Protein AF-A0A1H3NX83-F1 (afdb_monomer_lite)

Sequence (188 aa):
MQCILSDHCSLYKSESCNRKCTSYIALHGHNGNGGRMAATNLPKEYRHLTLLNSPVRVSQPKVYKSIEAYVTTFSRQFEASGTTDVKDKIKSMYLFSEETGTGKTTTAAVISNEWLIRHYIGSLQRNRQSLQIPGYFLDVNEWQDLYNEFNRTNVPKDVSEKAAREYYKRGSNARFAPFAVLDDIGVR

Structure (mmCIF, N/CA/C/O backbone):
data_AF-A0A1H3NX83-F1
#
_entry.id   AF-A0A1H3NX83-F1
#
loop_
_atom_site.group_PDB
_atom_site.id
_atom_site.type_symbol
_atom_site.label_atom_id
_atom_site.label_alt_id
_atom_site.label_comp_id
_atom_site.label_asym_id
_atom_site.label_entity_id
_atom_site.label_seq_id
_atom_site.pdbx_PDB_ins_code
_atom_site.Cartn_x
_atom_site.Cartn_y
_atom_site.Cartn_z
_atom_site.occupancy
_atom_site.B_iso_or_equiv
_atom_site.auth_seq_id
_atom_site.auth_comp_id
_atom_site.auth_asym_id
_atom_site.auth_atom_id
_atom_site.pdbx_PDB_model_num
ATOM 1 N N . MET A 1 1 ? -11.718 -16.368 5.292 1.00 75.69 1 MET A N 1
ATOM 2 C CA . MET A 1 1 ? -11.697 -15.167 4.425 1.00 75.69 1 MET A CA 1
ATOM 3 C C . MET A 1 1 ? -10.826 -14.131 5.111 1.00 75.69 1 MET A C 1
ATOM 5 O O . MET A 1 1 ? -11.127 -13.811 6.250 1.00 75.69 1 MET A O 1
ATOM 9 N N . GLN A 1 2 ? -9.745 -13.671 4.479 1.00 89.19 2 GLN A N 1
ATOM 10 C CA . GLN A 1 2 ? -8.856 -12.658 5.062 1.00 89.19 2 GLN A CA 1
ATOM 11 C C . GLN A 1 2 ? -9.233 -11.283 4.512 1.00 89.19 2 GLN A C 1
ATOM 13 O O . GLN A 1 2 ? -9.336 -11.114 3.301 1.00 89.19 2 GLN A O 1
ATOM 18 N N . CYS A 1 3 ? -9.511 -10.329 5.396 1.00 94.88 3 CYS A N 1
ATOM 19 C CA . CYS A 1 3 ? -9.889 -8.968 5.038 1.00 94.88 3 CYS A CA 1
ATOM 20 C C . CYS A 1 3 ? -9.194 -8.005 5.995 1.00 94.88 3 CYS A C 1
ATOM 22 O O . CYS A 1 3 ? -9.367 -8.138 7.199 1.00 94.88 3 CYS A O 1
ATOM 24 N N . ILE A 1 4 ? -8.487 -7.005 5.466 1.00 96.00 4 ILE A N 1
ATOM 25 C CA . ILE A 1 4 ? -7.801 -5.978 6.274 1.00 96.00 4 ILE A CA 1
ATOM 26 C C . ILE A 1 4 ? -8.743 -5.117 7.131 1.00 96.00 4 ILE A C 1
ATOM 28 O O . ILE A 1 4 ? -8.291 -4.389 7.999 1.00 96.00 4 ILE A O 1
ATOM 32 N N . LEU A 1 5 ? -10.058 -5.185 6.898 1.00 96.38 5 LEU A N 1
ATOM 33 C CA . LEU A 1 5 ? -11.051 -4.488 7.718 1.00 96.38 5 LEU A CA 1
ATOM 34 C C . LEU A 1 5 ? -11.545 -5.318 8.907 1.00 96.38 5 LEU A C 1
ATOM 36 O O . LEU A 1 5 ? -12.433 -4.837 9.606 1.00 96.38 5 LEU A O 1
ATOM 40 N N . SER A 1 6 ? -11.062 -6.551 9.118 1.00 93.81 6 SER A N 1
ATOM 41 C CA . SER A 1 6 ? -11.593 -7.459 10.152 1.00 93.81 6 SER A CA 1
ATOM 42 C C . SER A 1 6 ? -11.706 -6.797 11.520 1.00 93.81 6 SER A C 1
ATOM 44 O O . SER A 1 6 ? -12.710 -6.965 12.202 1.00 93.81 6 SER A O 1
ATOM 46 N N . ASP A 1 7 ? -10.722 -5.972 11.863 1.00 89.81 7 ASP A N 1
ATOM 47 C CA . ASP A 1 7 ? -10.601 -5.370 13.190 1.00 89.81 7 ASP A CA 1
ATOM 48 C C . ASP A 1 7 ? -11.365 -4.039 13.316 1.00 89.81 7 ASP A C 1
ATOM 50 O O . ASP A 1 7 ? -11.479 -3.470 14.398 1.00 89.81 7 ASP A O 1
ATOM 54 N N . HIS A 1 8 ? -11.925 -3.546 12.208 1.00 91.50 8 HIS A N 1
ATOM 55 C CA . HIS A 1 8 ? -12.652 -2.276 12.127 1.00 91.50 8 HIS A CA 1
ATOM 56 C C . HIS A 1 8 ? -14.096 -2.431 11.631 1.00 91.50 8 HIS A C 1
ATOM 58 O O . HIS A 1 8 ? -14.825 -1.445 11.525 1.00 91.50 8 HIS A O 1
ATOM 64 N N . CYS A 1 9 ? -14.518 -3.646 11.279 1.00 94.38 9 CYS A N 1
ATOM 65 C CA . CYS A 1 9 ? -15.803 -3.905 10.647 1.00 94.38 9 CYS A CA 1
ATOM 66 C C . CYS A 1 9 ? -16.781 -4.542 11.634 1.00 94.38 9 CYS A C 1
ATOM 68 O O . CYS A 1 9 ? -16.570 -5.663 12.089 1.00 94.38 9 CYS A O 1
ATOM 70 N N . SER A 1 10 ? -17.909 -3.875 11.881 1.00 93.81 10 SER A N 1
ATOM 71 C CA . SER A 1 10 ? -18.992 -4.396 12.729 1.00 93.81 10 SER A CA 1
ATOM 72 C C . SER A 1 10 ? -19.631 -5.679 12.193 1.00 93.81 10 SER A C 1
ATOM 74 O O . SER A 1 10 ? -20.216 -6.438 12.956 1.00 93.81 10 SER A O 1
ATOM 76 N N . LEU A 1 11 ? -19.515 -5.940 10.887 1.00 93.50 11 LEU A N 1
ATOM 77 C CA . LEU A 1 11 ? -20.019 -7.165 10.272 1.00 93.50 11 LEU A CA 1
ATOM 78 C C . LEU A 1 11 ? -19.056 -8.341 10.430 1.00 93.50 11 LEU A C 1
ATOM 80 O O . LEU A 1 11 ? -19.427 -9.445 10.046 1.00 93.50 11 LEU A O 1
ATOM 84 N N . TYR A 1 12 ? -17.831 -8.152 10.926 1.00 93.88 12 TYR A N 1
ATOM 85 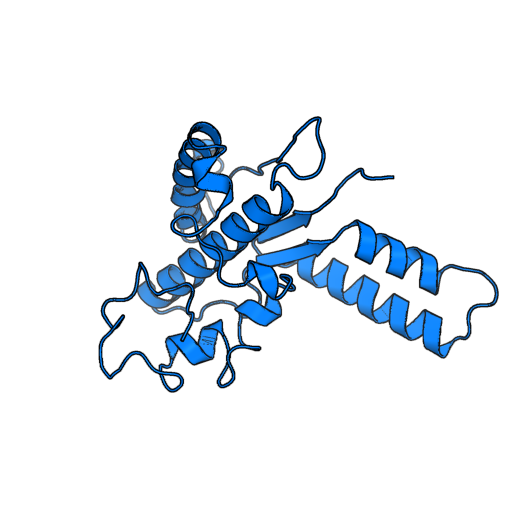C CA . TYR A 1 12 ? -16.857 -9.237 11.030 1.00 93.88 12 TYR A CA 1
ATOM 86 C C . TYR A 1 12 ? -17.422 -10.424 11.829 1.00 93.88 12 TYR A C 1
ATOM 88 O O . TYR A 1 12 ? -18.066 -10.240 12.856 1.00 93.88 12 TYR A O 1
ATOM 96 N N . LYS A 1 13 ? -17.212 -11.649 11.323 1.00 92.25 13 LYS A N 1
ATOM 97 C CA . LYS A 1 13 ? -17.780 -12.915 11.840 1.00 92.25 13 LYS A CA 1
ATOM 98 C C . LYS A 1 13 ? -19.313 -13.059 11.782 1.00 92.25 13 LYS A C 1
ATOM 100 O O . LYS A 1 13 ? -19.814 -14.100 12.193 1.00 92.25 13 LYS A O 1
ATOM 105 N N . SER A 1 14 ? -20.053 -12.094 11.232 1.00 94.38 14 SER A N 1
ATOM 106 C CA . SER A 1 14 ? -21.471 -12.286 10.878 1.00 94.38 14 SER A CA 1
ATOM 107 C C . SER A 1 14 ? -21.637 -13.057 9.560 1.00 94.38 14 SER A C 1
ATOM 109 O O . SER A 1 14 ? -20.692 -13.174 8.776 1.00 94.38 14 SER A O 1
ATOM 111 N N . GLU A 1 15 ? -22.856 -13.506 9.256 1.00 93.75 15 GLU A N 1
ATOM 112 C CA . GLU A 1 15 ? -23.201 -14.133 7.967 1.00 93.75 15 GLU A CA 1
ATOM 113 C C . GLU A 1 15 ? -22.959 -13.200 6.766 1.00 93.75 15 GLU A C 1
ATOM 115 O O . GLU A 1 15 ? -22.554 -13.634 5.682 1.00 93.75 15 GLU A O 1
ATOM 120 N N . SER A 1 16 ? -23.117 -11.890 6.973 1.00 93.50 16 SER A N 1
ATOM 121 C CA . SER A 1 16 ? -22.836 -10.852 5.975 1.00 93.50 16 SER A CA 1
ATOM 122 C C . SER A 1 16 ? -21.333 -10.668 5.704 1.00 93.50 16 SER A C 1
ATOM 124 O O . SER A 1 16 ? -20.953 -10.037 4.714 1.00 93.50 16 SER A O 1
ATOM 126 N N . CYS A 1 17 ? -20.453 -11.233 6.542 1.00 94.69 17 CYS A N 1
ATOM 127 C CA . CYS A 1 17 ? -19.003 -11.236 6.349 1.00 94.69 17 CYS A CA 1
ATOM 128 C C . CYS A 1 17 ? -18.575 -12.333 5.370 1.00 94.69 17 CYS A C 1
ATOM 130 O O . CYS A 1 17 ? -18.027 -13.370 5.743 1.00 94.69 17 CYS A O 1
ATOM 132 N N . ASN A 1 18 ? -18.808 -12.100 4.084 1.00 92.75 18 ASN A N 1
ATOM 133 C CA . ASN A 1 18 ? -18.484 -13.061 3.038 1.00 92.75 18 ASN A CA 1
ATOM 134 C C . ASN A 1 18 ? -17.910 -12.369 1.789 1.00 92.75 18 ASN A C 1
ATOM 136 O O . ASN A 1 18 ? -17.804 -11.145 1.724 1.00 92.75 18 ASN A O 1
ATOM 140 N N . ARG A 1 19 ? -17.542 -13.151 0.767 1.00 91.94 19 ARG A N 1
ATOM 141 C CA . ARG A 1 19 ? -16.924 -12.631 -0.470 1.00 91.94 19 ARG A CA 1
ATOM 142 C C . ARG A 1 19 ? -17.853 -11.762 -1.328 1.00 91.94 19 ARG A C 1
ATOM 144 O O . ARG A 1 19 ? -17.380 -11.124 -2.264 1.00 91.94 19 ARG A O 1
ATOM 151 N N . LYS A 1 20 ? -19.158 -11.745 -1.035 1.00 93.69 20 LYS A N 1
ATOM 152 C CA . LYS A 1 20 ? -20.141 -10.854 -1.668 1.00 93.69 20 LYS A CA 1
ATOM 153 C C . LYS A 1 20 ? -20.281 -9.521 -0.924 1.00 93.69 20 LYS A C 1
ATOM 155 O O . LYS A 1 20 ? -20.959 -8.629 -1.421 1.00 93.69 20 LYS A O 1
ATOM 160 N N . CYS A 1 21 ? -19.637 -9.362 0.237 1.00 95.38 21 CYS A N 1
ATOM 161 C CA . CYS A 1 21 ? -19.587 -8.093 0.955 1.00 95.38 21 CYS A CA 1
ATOM 162 C C . CYS A 1 21 ? -19.014 -6.999 0.043 1.00 95.38 21 CYS A C 1
ATOM 164 O O . CYS A 1 21 ? -17.920 -7.143 -0.510 1.00 95.38 21 CYS A O 1
ATOM 166 N N . THR A 1 22 ? -19.734 -5.886 -0.088 1.00 94.88 22 THR A N 1
ATOM 167 C CA . THR A 1 22 ? -19.354 -4.759 -0.952 1.00 94.88 22 THR A CA 1
ATOM 168 C C . THR A 1 22 ? -17.975 -4.211 -0.597 1.00 94.88 22 THR A C 1
ATOM 170 O O . THR A 1 22 ? -17.143 -4.026 -1.483 1.00 94.88 22 THR A O 1
ATOM 173 N N . SER A 1 23 ? -17.681 -4.048 0.696 1.00 96.38 23 SER A N 1
ATOM 174 C CA . SER A 1 23 ? -16.363 -3.601 1.158 1.00 96.38 23 SER A CA 1
ATOM 175 C C . SER A 1 23 ? -15.255 -4.616 0.909 1.00 96.38 23 SER A C 1
ATOM 177 O O . SER A 1 23 ? -14.130 -4.226 0.600 1.00 96.38 23 SER A O 1
ATOM 179 N N . TYR A 1 24 ? -15.563 -5.914 0.983 1.00 96.69 24 TYR A N 1
ATOM 180 C CA . TYR A 1 24 ? -14.600 -6.951 0.623 1.00 96.69 24 TYR A CA 1
ATOM 181 C C . TYR A 1 24 ? -14.244 -6.871 -0.862 1.00 96.69 24 TYR A C 1
ATOM 183 O O . TYR A 1 24 ? -13.068 -6.812 -1.203 1.00 96.69 24 TYR A O 1
ATOM 191 N N . ILE A 1 25 ? -15.247 -6.793 -1.741 1.00 96.62 25 ILE A N 1
ATOM 192 C CA . ILE A 1 25 ? -15.039 -6.679 -3.190 1.00 96.62 25 ILE A CA 1
ATOM 193 C C . ILE A 1 25 ? -14.288 -5.385 -3.533 1.00 96.62 25 ILE A C 1
ATOM 195 O O . ILE A 1 25 ? -13.375 -5.403 -4.355 1.00 96.62 25 ILE A O 1
ATOM 199 N N . ALA A 1 26 ? -14.628 -4.268 -2.891 1.00 96.69 26 ALA A N 1
ATOM 200 C CA . ALA A 1 26 ? -13.997 -2.977 -3.150 1.00 96.69 26 ALA A CA 1
ATOM 201 C C . ALA A 1 26 ? -12.498 -2.953 -2.798 1.00 96.69 26 ALA A C 1
ATOM 203 O O . ALA A 1 26 ? -11.714 -2.292 -3.490 1.00 96.69 26 ALA A O 1
ATOM 204 N N . LEU A 1 27 ? -12.098 -3.650 -1.731 1.00 96.94 27 LEU A N 1
ATOM 205 C CA . LEU A 1 27 ? -10.707 -3.708 -1.285 1.00 96.94 27 LEU A CA 1
ATOM 206 C C . LEU A 1 27 ? -9.927 -4.856 -1.920 1.00 96.94 27 LEU A C 1
ATOM 208 O O . LEU A 1 27 ? -8.814 -4.625 -2.369 1.00 96.94 27 LEU A O 1
ATOM 212 N N . HIS A 1 28 ? -10.504 -6.052 -1.997 1.00 96.31 28 HIS A N 1
ATOM 213 C CA . HIS A 1 28 ? -9.797 -7.289 -2.357 1.00 96.31 28 HIS A CA 1
ATOM 214 C C . HIS A 1 28 ? -10.258 -7.897 -3.685 1.00 96.31 28 HIS A C 1
ATOM 216 O O . HIS A 1 28 ? -9.691 -8.882 -4.152 1.00 96.31 28 HIS A O 1
ATOM 222 N N . GLY A 1 29 ? -11.296 -7.348 -4.318 1.00 95.06 29 GLY A N 1
ATOM 223 C CA . GLY A 1 29 ? -11.948 -7.963 -5.474 1.00 95.06 29 GLY A CA 1
ATOM 224 C C . GLY A 1 29 ? -12.768 -9.205 -5.104 1.00 95.06 29 GLY A C 1
ATOM 225 O O . GLY A 1 29 ? -12.685 -9.740 -4.000 1.00 95.06 29 GLY A O 1
ATOM 226 N N . HIS A 1 30 ? -13.569 -9.700 -6.050 1.00 92.12 30 HIS A N 1
ATOM 227 C CA . HIS A 1 30 ? -14.448 -10.855 -5.814 1.00 92.12 30 HIS A CA 1
ATOM 228 C C . HIS A 1 30 ? -13.685 -12.146 -5.449 1.00 92.12 30 HIS A C 1
ATOM 230 O O . HIS A 1 30 ? -14.176 -12.977 -4.685 1.00 92.12 30 HIS A O 1
ATOM 236 N N . ASN A 1 31 ? -12.464 -12.303 -5.969 1.00 91.44 31 ASN A N 1
ATOM 237 C CA . ASN A 1 31 ? -11.612 -13.472 -5.749 1.00 91.44 31 ASN A CA 1
ATOM 238 C C . ASN A 1 31 ? -10.532 -13.271 -4.667 1.00 91.44 31 ASN A C 1
ATOM 240 O O . ASN A 1 31 ? -9.742 -14.185 -4.445 1.00 91.44 31 ASN A O 1
ATOM 244 N N . GLY A 1 32 ? -10.471 -12.103 -4.017 1.00 91.94 32 GLY A N 1
ATOM 245 C CA . GLY A 1 32 ? -9.446 -11.782 -3.018 1.00 91.94 32 GLY A CA 1
ATOM 246 C C . GLY A 1 32 ? -8.084 -11.342 -3.581 1.00 91.94 32 GLY A C 1
ATOM 247 O O . GLY A 1 32 ? -7.177 -11.065 -2.807 1.00 91.94 32 GLY A O 1
ATOM 248 N N . ASN A 1 33 ? -7.924 -11.273 -4.909 1.00 92.56 33 ASN A N 1
ATOM 249 C CA . ASN A 1 33 ? -6.661 -10.932 -5.579 1.00 92.56 33 ASN A CA 1
ATOM 250 C C . ASN A 1 33 ? -6.694 -9.595 -6.340 1.00 92.56 33 ASN A C 1
ATOM 252 O O . ASN A 1 33 ? -5.732 -9.280 -7.040 1.00 92.56 33 ASN A O 1
ATOM 256 N N . GLY A 1 34 ? -7.787 -8.839 -6.238 1.00 94.31 34 GLY A N 1
ATOM 257 C CA . GLY A 1 34 ? -8.031 -7.593 -6.963 1.00 94.31 34 GLY A CA 1
ATOM 258 C C . GLY A 1 34 ? -8.327 -6.411 -6.038 1.00 94.31 34 GLY A C 1
ATOM 259 O O . GLY A 1 34 ? -7.831 -6.335 -4.915 1.00 94.31 34 GLY A O 1
ATOM 260 N N . GLY A 1 35 ? -9.161 -5.489 -6.523 1.00 95.44 35 GLY A N 1
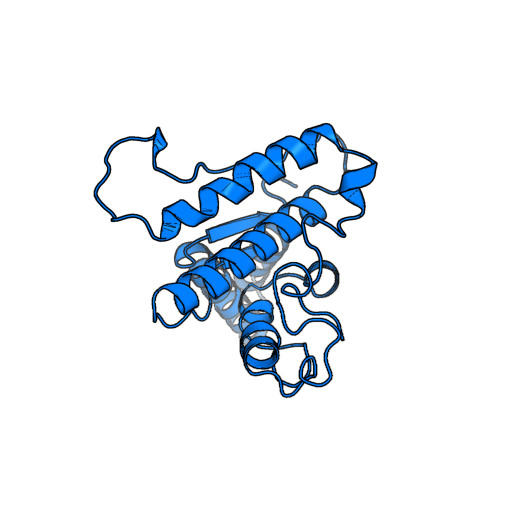ATOM 261 C CA . GLY A 1 35 ? -9.576 -4.304 -5.774 1.00 95.44 35 GLY A CA 1
ATOM 262 C C . GLY A 1 35 ? -8.431 -3.326 -5.505 1.00 95.44 35 GLY A C 1
ATOM 263 O O . GLY A 1 35 ? -7.371 -3.380 -6.133 1.00 95.44 35 GLY A O 1
ATOM 264 N N . ARG A 1 36 ? -8.655 -2.423 -4.549 1.00 96.75 36 ARG A N 1
ATOM 265 C CA . ARG A 1 36 ? -7.673 -1.398 -4.157 1.00 96.75 36 ARG A CA 1
ATOM 266 C C . ARG A 1 36 ? -6.392 -1.992 -3.577 1.00 96.75 36 ARG A C 1
ATOM 268 O O . ARG A 1 36 ? -5.335 -1.414 -3.769 1.00 96.75 36 ARG A O 1
ATOM 275 N N . MET A 1 37 ? -6.476 -3.152 -2.926 1.00 96.25 37 MET A N 1
ATOM 276 C CA . MET A 1 37 ? -5.327 -3.882 -2.387 1.00 96.25 37 MET A CA 1
ATOM 277 C C . MET A 1 37 ? -4.364 -4.315 -3.492 1.00 96.25 37 MET A C 1
ATOM 279 O O . MET A 1 37 ? -3.162 -4.141 -3.369 1.00 96.25 37 MET A O 1
ATOM 283 N N . ALA A 1 38 ? -4.871 -4.866 -4.597 1.00 95.44 38 ALA A N 1
ATOM 284 C CA . ALA A 1 38 ? -4.006 -5.223 -5.720 1.00 95.44 38 ALA A CA 1
ATOM 285 C C . ALA A 1 38 ? -3.417 -3.982 -6.407 1.00 95.44 38 ALA A C 1
ATOM 287 O O . ALA A 1 38 ? -2.295 -4.027 -6.907 1.00 95.44 38 ALA A O 1
ATOM 288 N N . ALA A 1 39 ? -4.164 -2.877 -6.407 1.00 96.00 39 ALA A N 1
ATOM 289 C CA . ALA A 1 39 ? -3.750 -1.623 -7.018 1.00 96.00 39 ALA A CA 1
ATOM 290 C C . ALA A 1 39 ? -2.603 -0.920 -6.264 1.00 96.00 39 ALA A C 1
ATOM 292 O O . ALA A 1 39 ? -1.929 -0.080 -6.857 1.00 96.00 39 ALA A O 1
ATOM 293 N N . THR A 1 40 ? -2.335 -1.287 -5.002 1.00 96.75 40 THR A N 1
ATOM 294 C CA . THR A 1 40 ? -1.187 -0.761 -4.246 1.00 96.75 40 THR A CA 1
ATOM 295 C C . THR A 1 40 ? 0.151 -1.346 -4.686 1.00 96.75 40 THR A C 1
ATOM 297 O O . THR A 1 40 ? 1.174 -0.872 -4.217 1.00 96.75 40 THR A O 1
ATOM 300 N N . ASN A 1 41 ? 0.175 -2.370 -5.545 1.00 97.12 41 ASN A N 1
ATOM 301 C CA . ASN A 1 41 ? 1.394 -3.097 -5.921 1.00 97.12 41 ASN A CA 1
ATOM 302 C C . ASN A 1 41 ? 2.117 -3.784 -4.740 1.00 97.12 41 ASN A C 1
ATOM 304 O O . ASN A 1 41 ? 3.280 -4.156 -4.846 1.00 97.12 41 ASN A O 1
ATOM 308 N N . LEU A 1 42 ? 1.422 -4.011 -3.620 1.00 96.25 42 LEU A N 1
ATOM 309 C CA . LEU A 1 42 ? 1.986 -4.743 -2.490 1.00 96.25 42 LEU A CA 1
ATOM 310 C C . LEU A 1 42 ? 2.124 -6.254 -2.810 1.00 96.25 42 LEU A C 1
ATOM 312 O O . LEU A 1 42 ? 1.154 -6.855 -3.321 1.00 96.25 42 LEU A O 1
ATOM 316 N N . PRO A 1 43 ? 3.272 -6.890 -2.485 1.00 95.19 43 PRO A N 1
ATOM 317 C CA . PRO A 1 43 ? 3.459 -8.335 -2.626 1.00 95.19 43 PRO A CA 1
ATOM 318 C C . PRO A 1 43 ? 2.389 -9.132 -1.876 1.00 95.19 43 PRO A C 1
ATOM 320 O O . PRO A 1 43 ? 1.874 -8.702 -0.839 1.00 95.19 43 PRO A O 1
ATOM 323 N N . LYS A 1 44 ? 1.996 -10.284 -2.432 1.00 94.75 44 LYS A N 1
ATOM 324 C CA . LYS A 1 44 ? 0.800 -11.031 -1.999 1.00 94.75 44 LYS A CA 1
ATOM 325 C C . LYS A 1 44 ? 0.872 -11.457 -0.536 1.00 94.75 44 LYS A C 1
ATOM 327 O O . LYS A 1 44 ? -0.129 -11.371 0.169 1.00 94.75 44 LYS A O 1
ATOM 332 N N . GLU A 1 45 ? 2.048 -11.872 -0.097 1.00 94.62 45 GLU A N 1
ATOM 333 C CA . GLU A 1 45 ? 2.381 -12.296 1.257 1.00 94.62 45 GLU A CA 1
ATOM 334 C C . GLU A 1 45 ? 2.140 -11.206 2.312 1.00 94.62 45 GLU A C 1
ATOM 336 O O . GLU A 1 45 ? 1.863 -11.530 3.466 1.00 94.62 45 GLU A O 1
ATOM 341 N N . TYR A 1 46 ? 2.155 -9.925 1.925 1.00 96.38 46 TYR A N 1
ATOM 342 C CA . TYR A 1 46 ? 1.976 -8.812 2.856 1.00 96.38 46 TYR A CA 1
ATOM 343 C C . TYR A 1 46 ? 0.580 -8.169 2.815 1.00 96.38 46 TYR A C 1
ATOM 345 O O . TYR A 1 46 ? 0.257 -7.352 3.677 1.00 96.38 46 TYR A O 1
ATOM 353 N N . ARG A 1 47 ? -0.291 -8.538 1.863 1.00 94.94 47 ARG A N 1
ATOM 354 C CA . ARG A 1 47 ? -1.612 -7.898 1.621 1.00 94.94 47 ARG A CA 1
ATOM 355 C C . ARG A 1 47 ? -2.606 -7.965 2.776 1.00 94.94 47 ARG A C 1
ATOM 357 O O . ARG A 1 47 ? -3.634 -7.291 2.753 1.00 94.94 47 ARG A O 1
ATOM 364 N N . HIS A 1 48 ? -2.354 -8.808 3.765 1.00 95.00 48 HIS A N 1
ATOM 365 C CA . HIS A 1 48 ? -3.265 -9.009 4.889 1.00 95.00 48 HIS A CA 1
ATOM 366 C C . HIS A 1 48 ? -2.623 -8.698 6.238 1.00 95.00 48 HIS A C 1
ATOM 368 O O . HIS A 1 48 ? -3.236 -8.963 7.272 1.00 95.00 48 HIS A O 1
ATOM 374 N N . LEU A 1 49 ? -1.421 -8.115 6.230 1.00 96.38 49 LEU A N 1
ATOM 375 C CA . LEU A 1 49 ? -0.744 -7.698 7.447 1.00 96.38 49 LEU A CA 1
ATOM 376 C C . LEU A 1 49 ? -1.273 -6.346 7.935 1.00 96.38 49 LEU A C 1
ATOM 378 O O . LEU A 1 49 ? -1.329 -5.379 7.181 1.00 96.38 49 LEU A O 1
ATOM 382 N N . THR A 1 50 ? -1.639 -6.279 9.205 1.00 96.31 50 THR A N 1
ATOM 383 C CA . THR A 1 50 ? -2.098 -5.084 9.918 1.00 96.31 50 THR A CA 1
ATOM 384 C C . THR A 1 50 ? -1.240 -4.885 11.164 1.00 96.31 50 THR A C 1
ATOM 386 O O . THR A 1 50 ? -0.419 -5.738 11.525 1.00 96.31 50 THR A O 1
ATOM 389 N N . LEU A 1 51 ? -1.439 -3.772 11.871 1.00 95.56 51 LEU A N 1
ATOM 390 C CA . LEU A 1 51 ? 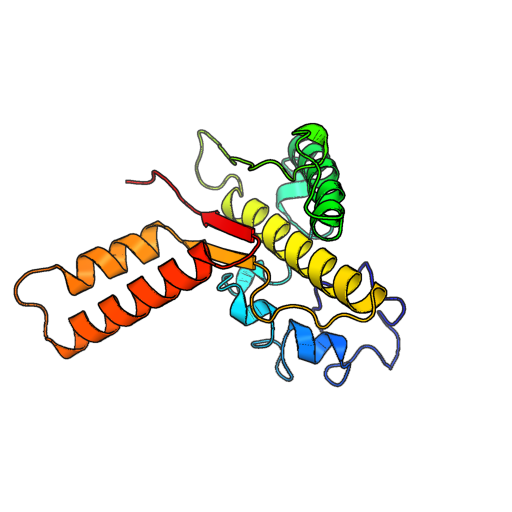-0.769 -3.534 13.153 1.00 95.56 51 LEU A CA 1
ATOM 391 C C . LEU A 1 51 ? -1.036 -4.632 14.189 1.00 95.56 51 LEU A C 1
ATOM 393 O O . LEU A 1 51 ? -0.219 -4.830 15.092 1.00 95.56 51 LEU A O 1
ATOM 397 N N . LEU A 1 52 ? -2.165 -5.332 14.066 1.00 92.44 52 LEU A N 1
ATOM 398 C CA . LEU A 1 52 ? -2.619 -6.329 15.030 1.00 92.44 52 LEU A CA 1
ATOM 399 C C . LEU A 1 52 ? -2.050 -7.723 14.773 1.00 92.44 52 LEU A C 1
ATOM 401 O O . LEU A 1 52 ? -1.836 -8.463 15.730 1.00 92.44 52 LEU A O 1
ATOM 405 N N . ASN A 1 53 ? -1.788 -8.083 13.515 1.00 94.00 53 ASN A N 1
ATOM 406 C CA . ASN A 1 53 ? -1.368 -9.440 13.152 1.00 94.00 53 ASN A CA 1
ATOM 407 C C . ASN A 1 53 ? 0.070 -9.537 12.612 1.00 94.00 53 ASN A C 1
ATOM 409 O O . ASN A 1 53 ? 0.511 -10.630 12.259 1.00 94.00 53 ASN A O 1
ATOM 413 N N . SER A 1 54 ? 0.806 -8.424 12.546 1.00 95.75 54 SER A N 1
ATOM 414 C CA . SER A 1 54 ? 2.195 -8.443 12.092 1.00 95.75 54 SER A CA 1
ATOM 415 C C . SER A 1 54 ? 3.087 -9.273 13.026 1.00 95.75 54 SER A C 1
ATOM 417 O O . SER A 1 54 ? 3.135 -8.991 14.229 1.00 95.75 54 SER A O 1
ATOM 419 N N . PRO A 1 55 ? 3.875 -10.233 12.504 1.00 94.50 55 PRO A N 1
ATOM 420 C CA . PRO A 1 55 ? 4.780 -11.039 13.325 1.00 94.50 55 PRO A CA 1
ATOM 421 C C . PRO A 1 55 ? 5.929 -10.215 13.932 1.00 94.50 55 PRO A C 1
ATOM 423 O O . PRO A 1 55 ? 6.420 -10.538 15.012 1.00 94.50 55 PRO A O 1
ATOM 426 N N . VAL A 1 56 ? 6.328 -9.111 13.287 1.00 95.62 56 VAL A N 1
ATOM 427 C CA . VAL A 1 56 ? 7.433 -8.240 13.744 1.00 95.62 56 VAL A CA 1
ATOM 428 C C . VAL A 1 56 ? 7.060 -7.477 15.019 1.00 95.62 56 VAL A C 1
ATOM 430 O O . VAL A 1 56 ? 7.928 -7.077 15.793 1.00 95.62 56 VAL A O 1
ATOM 433 N N . ARG A 1 57 ? 5.759 -7.320 15.293 1.00 95.62 57 ARG A N 1
ATOM 434 C CA . ARG A 1 57 ? 5.259 -6.650 16.498 1.00 95.62 57 ARG A CA 1
ATOM 435 C C . ARG A 1 57 ? 5.824 -7.261 17.780 1.00 95.62 57 ARG A C 1
ATOM 437 O O . ARG A 1 57 ? 6.156 -6.526 18.707 1.00 95.62 57 ARG A O 1
ATOM 444 N N . VAL A 1 58 ? 5.920 -8.592 17.831 1.00 93.81 58 VAL A N 1
ATOM 445 C CA . VAL A 1 58 ? 6.358 -9.333 19.024 1.00 93.81 58 VAL A CA 1
ATOM 446 C C . VAL A 1 58 ? 7.836 -9.083 19.309 1.00 93.81 58 VAL A C 1
ATOM 448 O O . VAL A 1 58 ? 8.208 -8.876 20.461 1.00 93.81 58 VAL A O 1
ATOM 451 N N . SER A 1 59 ? 8.674 -9.056 18.270 1.00 94.25 59 SER A N 1
ATOM 452 C CA . SER A 1 59 ? 10.113 -8.822 18.414 1.00 94.25 59 SER A CA 1
ATOM 453 C C . SER A 1 59 ? 10.471 -7.341 18.562 1.00 94.25 59 SER A C 1
ATOM 455 O O . SER A 1 59 ? 11.509 -7.025 19.138 1.00 94.25 59 SER A O 1
ATOM 457 N N . GLN A 1 60 ? 9.622 -6.419 18.092 1.00 95.19 60 GLN A N 1
ATOM 458 C CA . GLN A 1 60 ? 9.889 -4.974 18.114 1.00 95.19 60 GLN A CA 1
ATOM 459 C C . GLN A 1 60 ? 8.737 -4.144 18.714 1.00 95.19 60 GLN A C 1
ATOM 461 O O . GLN A 1 60 ? 8.234 -3.209 18.079 1.00 95.19 60 GLN A O 1
ATOM 466 N N . PRO A 1 61 ? 8.333 -4.399 19.973 1.00 95.62 61 PRO A N 1
ATOM 467 C CA . PRO A 1 61 ? 7.157 -3.762 20.571 1.00 95.62 61 PRO A CA 1
ATOM 468 C C . PRO A 1 61 ? 7.294 -2.238 20.702 1.00 95.62 61 PRO A C 1
ATOM 470 O O . PRO A 1 61 ? 6.320 -1.507 20.524 1.00 95.62 61 PRO A O 1
ATOM 473 N N . LYS A 1 62 ? 8.506 -1.728 20.971 1.00 95.94 62 LYS A N 1
ATOM 474 C CA . LYS A 1 62 ? 8.764 -0.278 21.058 1.00 95.94 62 LYS A CA 1
ATOM 475 C C . LYS A 1 62 ? 8.582 0.418 19.707 1.00 95.94 62 LYS A C 1
ATOM 477 O O . LYS A 1 62 ? 7.995 1.493 19.658 1.00 95.94 62 LYS A O 1
ATOM 482 N N . VAL A 1 63 ? 9.052 -0.207 18.625 1.00 95.69 63 VAL A N 1
ATOM 483 C CA . VAL A 1 63 ? 8.898 0.313 17.259 1.00 95.69 63 VAL A CA 1
ATOM 484 C C . VAL A 1 63 ? 7.421 0.315 16.876 1.00 95.69 63 VAL A C 1
ATOM 486 O O . VAL A 1 63 ? 6.907 1.341 16.443 1.00 95.69 63 VAL A O 1
ATOM 489 N N . TYR A 1 64 ? 6.705 -0.785 17.129 1.00 96.88 64 TYR A N 1
ATOM 490 C CA . TYR A 1 64 ? 5.276 -0.876 16.824 1.00 96.88 64 TYR A CA 1
ATOM 491 C C . TYR A 1 64 ? 4.429 0.121 17.616 1.00 96.88 64 TYR A C 1
ATOM 493 O O . TYR A 1 64 ? 3.505 0.691 17.047 1.00 96.88 64 TYR A O 1
ATOM 501 N N . LYS A 1 65 ? 4.786 0.435 18.867 1.00 96.69 65 LYS A N 1
ATOM 502 C CA . LYS A 1 65 ? 4.143 1.524 19.620 1.00 96.69 65 LYS A CA 1
ATOM 503 C C . LYS A 1 65 ? 4.303 2.885 18.924 1.00 96.69 65 LYS A C 1
ATOM 505 O O . LYS A 1 65 ? 3.352 3.661 18.854 1.00 96.69 65 LYS A O 1
ATOM 510 N N . SER A 1 66 ? 5.489 3.181 18.391 1.00 96.81 66 SER A N 1
ATOM 511 C CA . SER A 1 66 ? 5.724 4.410 17.618 1.00 96.81 66 SER A CA 1
ATOM 512 C C . SER A 1 66 ? 4.951 4.413 16.297 1.00 96.81 66 SER A C 1
ATOM 514 O O . SER A 1 66 ? 4.412 5.447 15.905 1.00 96.81 66 SER A O 1
ATOM 516 N N . ILE A 1 67 ? 4.849 3.262 15.629 1.00 97.50 67 ILE A N 1
ATOM 517 C CA . ILE A 1 67 ? 4.089 3.127 14.381 1.00 97.50 67 ILE A CA 1
ATOM 518 C C . ILE A 1 67 ? 2.590 3.295 14.630 1.00 97.50 67 ILE A C 1
ATOM 520 O O . ILE 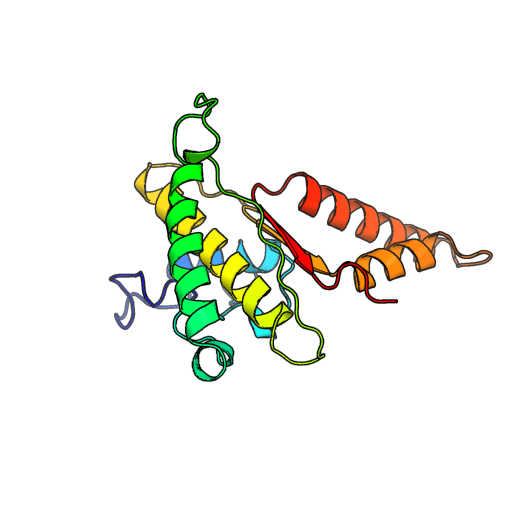A 1 67 ? 1.930 3.985 13.862 1.00 97.50 67 ILE A O 1
ATOM 524 N N . GLU A 1 68 ? 2.046 2.726 15.704 1.00 96.75 68 GLU A N 1
ATOM 525 C CA . GLU A 1 68 ? 0.649 2.937 16.099 1.00 96.75 68 GLU A CA 1
ATOM 526 C C . GLU A 1 68 ? 0.343 4.424 16.275 1.00 96.75 68 GLU A C 1
ATOM 528 O O . GLU A 1 68 ? -0.629 4.929 15.711 1.00 96.75 68 GLU A O 1
ATOM 533 N N . ALA A 1 69 ? 1.208 5.144 16.997 1.00 96.62 69 ALA A N 1
ATOM 534 C CA . ALA A 1 69 ? 1.078 6.587 17.154 1.00 96.62 69 ALA A CA 1
ATOM 535 C C . ALA A 1 69 ? 1.152 7.307 15.796 1.00 96.62 69 ALA A C 1
ATOM 537 O O . ALA A 1 69 ? 0.338 8.187 15.521 1.00 96.62 69 ALA A O 1
ATOM 538 N N . TYR A 1 70 ? 2.068 6.905 14.914 1.00 97.00 70 TYR A N 1
ATOM 539 C CA . TYR A 1 70 ? 2.199 7.478 13.577 1.00 97.00 70 TYR A CA 1
ATOM 540 C C . TYR A 1 70 ? 0.952 7.253 12.707 1.00 97.00 70 TYR A C 1
ATOM 542 O O . TYR A 1 70 ? 0.419 8.209 12.144 1.00 97.00 70 TYR A O 1
ATOM 550 N N . VAL A 1 71 ? 0.428 6.028 12.648 1.00 96.81 71 VAL A N 1
ATOM 551 C CA . VAL A 1 71 ? -0.762 5.665 11.859 1.00 96.81 71 VAL A CA 1
ATOM 552 C C . VAL A 1 71 ? -2.000 6.453 12.296 1.00 96.81 71 VAL A C 1
ATOM 554 O O . VAL A 1 71 ? -2.861 6.748 11.466 1.00 96.81 71 VAL A O 1
ATOM 557 N N . THR A 1 72 ? -2.093 6.871 13.565 1.00 95.19 72 THR A N 1
ATOM 558 C CA . THR A 1 72 ? -3.209 7.729 14.011 1.00 95.19 72 THR A CA 1
ATOM 559 C C . THR A 1 72 ? -3.251 9.070 13.273 1.00 95.19 72 THR A C 1
ATOM 561 O O . THR A 1 72 ? -4.330 9.624 13.077 1.00 95.19 72 THR A O 1
ATOM 564 N N . THR A 1 73 ? -2.109 9.559 12.778 1.00 94.88 73 THR A N 1
ATOM 565 C CA . THR A 1 73 ? -2.023 10.816 12.020 1.00 94.88 73 THR A CA 1
ATOM 566 C C . THR A 1 73 ? -2.631 10.720 10.620 1.00 94.88 73 THR A C 1
ATOM 568 O O . THR A 1 73 ? -2.935 11.749 10.021 1.00 94.88 73 THR A O 1
ATOM 571 N N . PHE A 1 74 ? -2.889 9.515 10.097 1.00 95.88 74 PHE A N 1
ATOM 572 C CA . PHE A 1 74 ? -3.454 9.327 8.757 1.00 95.88 74 PHE A CA 1
ATOM 573 C C . PHE A 1 74 ? -4.851 9.922 8.579 1.00 95.88 74 PHE A C 1
ATOM 575 O O . PHE A 1 74 ? -5.254 10.161 7.442 1.00 95.88 74 PHE A O 1
ATOM 582 N N . SER A 1 75 ? -5.590 10.206 9.657 1.00 93.31 75 SER A N 1
ATOM 583 C CA . SER A 1 75 ? -6.870 10.924 9.574 1.00 93.31 75 SER A CA 1
ATOM 584 C C . SER A 1 75 ? -6.727 12.338 9.006 1.00 93.31 75 SER A C 1
ATOM 586 O O . SER A 1 75 ? -7.667 12.826 8.376 1.00 93.31 75 SER A O 1
ATOM 588 N N . ARG A 1 76 ? -5.547 12.957 9.160 1.00 92.56 76 ARG A N 1
ATOM 589 C CA . ARG A 1 76 ? -5.236 14.313 8.680 1.00 92.56 76 ARG A CA 1
ATOM 590 C C . ARG A 1 76 ? -5.343 14.450 7.166 1.00 92.56 76 ARG A C 1
ATOM 592 O O . ARG A 1 76 ? -5.566 15.542 6.666 1.00 92.56 76 ARG A O 1
ATOM 599 N N . GLN A 1 77 ? -5.293 13.340 6.424 1.00 92.25 77 GLN A N 1
ATOM 600 C CA . GLN A 1 77 ? -5.536 13.335 4.976 1.00 92.25 77 GLN A CA 1
ATOM 601 C C . GLN A 1 77 ? -6.916 13.896 4.582 1.00 92.25 77 GLN A C 1
ATOM 603 O O . GLN A 1 77 ? -7.134 14.251 3.427 1.00 92.25 77 GLN A O 1
ATOM 608 N N . PHE A 1 78 ? -7.868 13.919 5.520 1.00 91.25 78 PHE A N 1
ATOM 609 C CA . PHE A 1 78 ? -9.214 14.447 5.308 1.00 91.25 78 PHE A CA 1
ATOM 610 C C . PHE A 1 78 ? -9.416 15.854 5.878 1.00 91.25 78 PHE A C 1
ATOM 612 O O . PHE A 1 78 ? -10.511 16.401 5.728 1.00 91.25 78 PHE A O 1
ATOM 619 N N . GLU A 1 79 ? -8.414 16.412 6.557 1.00 85.06 79 GLU A N 1
ATOM 620 C CA . GLU A 1 79 ? -8.444 17.780 7.068 1.00 85.06 79 GLU A CA 1
ATOM 621 C C . GLU A 1 79 ? -8.236 18.766 5.908 1.00 85.06 79 GLU A C 1
ATOM 623 O O . GLU A 1 79 ? -7.669 18.421 4.869 1.00 85.06 79 GLU A O 1
ATOM 628 N N . ALA A 1 80 ? -8.785 19.976 6.034 1.00 59.66 80 ALA A N 1
ATOM 629 C CA . ALA A 1 80 ? -8.781 20.943 4.943 1.00 59.66 80 ALA A CA 1
ATOM 630 C C . ALA A 1 80 ? -7.342 21.309 4.544 1.00 59.66 80 ALA A C 1
ATOM 632 O O . ALA A 1 80 ? -6.538 21.738 5.372 1.00 59.66 80 ALA A O 1
ATOM 633 N N . SER A 1 81 ? -7.041 21.162 3.253 1.00 58.12 81 SER A N 1
ATOM 634 C CA . SER A 1 81 ? -5.786 21.556 2.615 1.00 58.12 81 SER A CA 1
ATOM 635 C C . SER A 1 81 ? -5.623 23.077 2.679 1.00 58.12 81 SER A C 1
ATOM 637 O O . SER A 1 81 ? -5.992 23.795 1.753 1.00 58.12 81 SER A O 1
ATOM 639 N N . GLY A 1 82 ? -5.140 23.578 3.808 1.00 55.38 82 GLY A N 1
ATOM 640 C CA . GLY A 1 82 ? -4.969 25.011 4.044 1.00 55.38 82 GLY A CA 1
ATOM 641 C C . GLY A 1 82 ? -4.125 25.345 5.267 1.00 55.38 82 GLY A C 1
ATOM 642 O O . GLY A 1 82 ? -3.757 26.503 5.447 1.00 55.38 82 GLY A O 1
ATOM 643 N N . THR A 1 83 ? -3.775 24.357 6.096 1.00 62.56 83 THR A N 1
ATOM 644 C CA . THR A 1 83 ? -2.871 24.591 7.218 1.00 62.56 83 THR A CA 1
ATOM 645 C C . THR A 1 83 ? -1.429 24.650 6.704 1.00 62.56 83 THR A C 1
ATOM 647 O O . THR A 1 83 ? -0.917 23.752 6.029 1.00 62.56 83 THR A O 1
ATOM 650 N N . THR A 1 84 ? -0.757 25.763 6.982 1.00 66.31 84 THR A N 1
ATOM 651 C CA . THR A 1 84 ? 0.683 25.916 6.736 1.00 66.31 84 THR A CA 1
ATOM 652 C C . THR A 1 84 ? 1.516 25.323 7.871 1.00 66.31 84 THR A C 1
ATOM 654 O O . THR A 1 84 ? 2.725 25.152 7.715 1.00 66.31 84 THR A O 1
ATOM 657 N N . ASP A 1 85 ? 0.877 24.966 8.989 1.00 75.00 85 ASP A N 1
ATOM 658 C CA . ASP A 1 85 ? 1.542 24.413 10.159 1.00 75.00 85 ASP A CA 1
ATOM 659 C C . ASP A 1 85 ? 2.002 22.971 9.904 1.00 75.00 85 ASP A C 1
ATOM 661 O O . ASP A 1 85 ? 1.245 22.081 9.511 1.00 75.00 85 ASP A O 1
ATOM 665 N N . VAL A 1 86 ? 3.288 22.731 10.146 1.00 70.50 86 VAL A N 1
ATOM 666 C CA . VAL A 1 86 ? 3.930 21.425 9.982 1.00 70.50 86 VAL A CA 1
ATOM 667 C C . VAL A 1 86 ? 3.313 20.378 10.915 1.00 70.50 86 VAL A C 1
ATOM 669 O O . VAL A 1 86 ? 3.326 19.191 10.584 1.00 70.50 86 VAL A O 1
ATOM 672 N N . LYS A 1 87 ? 2.753 20.785 12.064 1.00 75.69 87 LYS A N 1
ATOM 673 C CA . LYS A 1 87 ? 2.156 19.855 13.038 1.00 75.69 87 LYS A CA 1
ATOM 674 C C . LYS A 1 87 ? 0.913 19.135 12.502 1.00 75.69 87 LYS A C 1
ATOM 676 O O . LYS A 1 87 ? 0.651 18.004 12.920 1.00 75.69 87 LYS A O 1
ATOM 681 N N . ASP A 1 88 ? 0.223 19.754 11.546 1.00 78.94 88 ASP A N 1
ATOM 682 C CA . ASP A 1 88 ? -1.020 19.264 10.944 1.00 78.94 88 ASP A CA 1
ATOM 683 C C . ASP A 1 88 ? -0.751 18.371 9.719 1.00 78.94 88 ASP A C 1
ATOM 685 O O . ASP A 1 88 ? -1.648 17.711 9.199 1.00 78.94 88 ASP A O 1
ATOM 689 N N . LYS A 1 89 ? 0.507 18.281 9.265 1.00 84.88 89 LYS A N 1
ATOM 690 C CA . LYS A 1 89 ? 0.902 17.397 8.163 1.00 84.88 89 LYS A CA 1
ATOM 691 C C . LYS A 1 89 ? 1.185 15.980 8.658 1.00 84.88 89 LYS A C 1
ATOM 693 O O . LYS A 1 89 ? 1.572 15.751 9.808 1.00 84.88 89 LYS A O 1
ATOM 698 N N . ILE A 1 90 ? 1.012 15.010 7.765 1.00 92.00 90 ILE A N 1
ATOM 699 C CA . ILE A 1 90 ? 1.518 13.648 7.957 1.00 92.00 90 ILE A CA 1
ATOM 700 C C . ILE A 1 90 ? 3.004 13.681 7.601 1.00 92.00 90 ILE A C 1
ATOM 702 O O . ILE A 1 90 ? 3.372 14.105 6.506 1.00 92.00 90 ILE A O 1
ATOM 706 N N . LYS A 1 91 ? 3.866 13.302 8.545 1.00 92.88 91 LYS A N 1
ATOM 707 C CA . LYS A 1 91 ? 5.320 13.310 8.335 1.00 92.88 91 LYS A CA 1
ATOM 708 C C . LYS A 1 91 ? 5.749 12.098 7.514 1.00 92.88 91 LYS A C 1
ATOM 710 O O . LYS A 1 91 ? 5.201 11.021 7.701 1.00 92.88 91 LYS A O 1
ATOM 715 N N . SER A 1 92 ? 6.774 12.247 6.682 1.00 93.94 92 SER A N 1
ATOM 716 C CA . SER A 1 92 ? 7.457 11.089 6.100 1.00 93.94 92 SER A CA 1
ATOM 717 C C . SER A 1 92 ? 8.181 10.296 7.188 1.00 93.94 92 SER A C 1
ATOM 719 O O . SER A 1 92 ? 8.633 10.859 8.188 1.00 93.94 92 SER A O 1
ATOM 721 N N . MET A 1 93 ? 8.312 8.991 6.977 1.00 94.69 93 MET A N 1
ATOM 722 C CA . MET A 1 93 ? 8.985 8.079 7.894 1.00 94.69 93 MET A CA 1
ATOM 723 C C . MET A 1 93 ? 10.055 7.297 7.133 1.00 94.69 93 MET A C 1
ATOM 725 O O . MET A 1 93 ? 9.832 6.889 5.997 1.00 94.69 93 MET A O 1
ATOM 729 N N . TYR A 1 94 ? 11.194 7.074 7.782 1.00 95.12 94 TYR A N 1
ATOM 730 C CA . TYR A 1 94 ? 12.282 6.251 7.269 1.00 95.12 94 TYR A CA 1
ATOM 731 C C . TYR A 1 94 ? 12.491 5.058 8.204 1.00 95.12 94 TYR A C 1
ATOM 733 O O . TYR A 1 94 ? 12.712 5.246 9.401 1.00 95.12 94 TYR A O 1
ATOM 741 N N . LEU A 1 95 ? 12.377 3.839 7.671 1.00 94.19 95 LEU A N 1
ATOM 742 C CA . LEU A 1 95 ? 12.641 2.609 8.415 1.00 94.19 95 LEU A CA 1
ATOM 743 C C . LEU A 1 95 ? 14.076 2.170 8.149 1.00 94.19 95 LEU A C 1
ATOM 745 O O . LEU A 1 95 ? 14.443 1.881 7.015 1.00 94.19 95 LEU A O 1
ATOM 749 N N . PHE A 1 96 ? 14.872 2.087 9.209 1.00 92.50 96 PHE A N 1
ATOM 750 C CA . PHE A 1 96 ? 16.279 1.721 9.136 1.00 92.50 96 PHE A CA 1
ATOM 751 C C . PHE A 1 96 ? 16.608 0.613 10.129 1.00 92.50 96 PHE A C 1
ATOM 753 O O . PHE A 1 96 ? 16.025 0.519 11.207 1.00 92.50 96 PHE A O 1
ATOM 760 N N . SER A 1 97 ? 17.556 -0.231 9.743 1.00 90.31 97 SER A N 1
ATOM 761 C CA . SER A 1 97 ? 18.155 -1.253 10.587 1.00 90.31 97 SER A CA 1
ATOM 762 C C . SER A 1 97 ? 19.496 -1.623 9.972 1.00 90.31 97 SER A C 1
ATOM 764 O O . SER A 1 97 ? 19.560 -1.812 8.755 1.00 90.31 97 SER A O 1
ATOM 766 N N . GLU A 1 98 ? 20.518 -1.727 10.819 1.00 87.94 98 GLU A N 1
ATOM 767 C CA . GLU A 1 98 ? 21.879 -2.135 10.445 1.00 87.94 98 GLU A CA 1
ATOM 768 C C . GLU A 1 98 ? 21.924 -3.574 9.911 1.00 87.94 98 GLU A C 1
ATOM 770 O O . GLU A 1 98 ? 22.775 -3.910 9.094 1.00 87.94 98 GLU A O 1
ATOM 775 N N . GLU A 1 99 ? 20.963 -4.405 10.319 1.00 87.75 99 GLU A N 1
ATOM 776 C CA . GLU A 1 99 ? 20.866 -5.806 9.930 1.00 87.75 99 GLU A CA 1
ATOM 777 C C . GLU A 1 99 ? 19.769 -6.044 8.875 1.00 87.75 99 GLU A C 1
ATOM 779 O O . GLU A 1 99 ? 18.726 -5.372 8.798 1.00 87.75 99 GLU A O 1
ATOM 784 N N . THR A 1 100 ? 19.994 -7.061 8.046 1.00 86.31 100 THR A N 1
ATOM 785 C CA . THR A 1 100 ? 18.990 -7.604 7.124 1.00 86.31 100 THR A CA 1
ATOM 786 C C . THR A 1 100 ? 17.997 -8.500 7.862 1.00 86.31 100 THR A C 1
ATOM 788 O O . THR A 1 100 ? 18.317 -9.074 8.896 1.00 86.31 100 THR A O 1
ATOM 791 N N . GLY A 1 101 ? 16.787 -8.670 7.322 1.00 88.00 101 GLY A N 1
ATOM 792 C CA . GLY A 1 101 ? 15.821 -9.627 7.881 1.00 88.00 101 GLY A CA 1
ATOM 793 C C . GLY A 1 101 ? 15.126 -9.178 9.173 1.00 88.00 101 GLY A C 1
ATOM 794 O O . GLY A 1 101 ? 14.371 -9.943 9.761 1.00 88.00 101 GLY A O 1
ATOM 795 N N . THR A 1 102 ? 15.288 -7.919 9.587 1.00 91.62 102 THR A N 1
ATOM 796 C CA . THR A 1 102 ? 14.620 -7.354 10.774 1.00 91.62 102 THR A CA 1
ATOM 797 C C . THR A 1 102 ? 13.145 -7.000 10.551 1.00 91.62 102 THR A C 1
ATOM 799 O O . THR A 1 102 ? 12.491 -6.471 11.443 1.00 91.62 102 THR A O 1
ATOM 802 N N . GLY A 1 103 ? 12.579 -7.287 9.374 1.00 94.12 103 GLY A N 1
ATOM 803 C CA . GLY A 1 103 ? 11.162 -7.041 9.085 1.00 94.12 103 GLY A CA 1
ATOM 804 C C . GLY A 1 103 ? 10.825 -5.590 8.721 1.00 94.12 103 GLY A C 1
ATOM 805 O O . GLY A 1 103 ? 9.688 -5.163 8.939 1.00 94.12 103 GLY A O 1
ATOM 806 N N . LYS A 1 104 ? 11.785 -4.835 8.161 1.00 95.19 104 LYS A N 1
ATOM 807 C CA . LYS A 1 104 ? 11.568 -3.478 7.620 1.00 95.19 104 LYS A CA 1
ATOM 808 C C . LYS A 1 104 ? 10.470 -3.469 6.553 1.00 95.19 104 LYS A C 1
ATOM 810 O O . LYS A 1 104 ? 9.452 -2.817 6.763 1.00 95.19 104 LYS A O 1
ATOM 815 N N . THR A 1 105 ? 10.617 -4.278 5.504 1.00 95.81 105 THR A N 1
ATOM 816 C CA . THR A 1 105 ? 9.621 -4.471 4.436 1.00 95.81 105 THR A CA 1
ATOM 817 C C . THR A 1 105 ? 8.259 -4.884 4.991 1.00 95.81 105 THR A C 1
ATOM 819 O O . THR A 1 105 ? 7.244 -4.262 4.686 1.00 95.81 105 THR A O 1
ATOM 822 N N . THR A 1 106 ? 8.222 -5.870 5.896 1.00 97.44 106 THR A N 1
ATOM 823 C CA . THR A 1 106 ? 6.987 -6.312 6.568 1.00 97.44 106 THR A CA 1
ATOM 824 C C . THR A 1 106 ? 6.292 -5.157 7.288 1.00 97.44 106 THR A C 1
ATOM 826 O O . THR A 1 106 ? 5.077 -4.994 7.213 1.00 97.44 106 THR A O 1
ATOM 829 N N . THR A 1 107 ? 7.069 -4.328 7.976 1.00 97.81 107 THR A N 1
ATOM 830 C CA . THR A 1 107 ? 6.569 -3.176 8.724 1.00 97.81 107 THR A CA 1
ATOM 831 C C . THR A 1 107 ? 6.110 -2.050 7.792 1.00 97.81 107 THR A C 1
ATOM 833 O O . THR A 1 107 ? 5.059 -1.454 8.021 1.00 97.81 107 THR A O 1
ATOM 836 N N . ALA A 1 108 ? 6.829 -1.798 6.698 1.00 97.62 108 ALA A N 1
ATOM 837 C CA . ALA A 1 108 ? 6.432 -0.849 5.663 1.00 97.62 108 ALA A CA 1
ATOM 838 C C . ALA A 1 108 ? 5.111 -1.269 4.989 1.00 97.62 108 ALA A C 1
ATOM 840 O O . ALA A 1 108 ? 4.218 -0.445 4.776 1.00 97.62 108 ALA A O 1
ATOM 841 N N . ALA A 1 109 ? 4.945 -2.568 4.735 1.00 98.00 109 ALA A N 1
ATOM 842 C CA . ALA A 1 109 ? 3.720 -3.141 4.200 1.00 98.00 109 ALA A CA 1
ATOM 843 C C . ALA A 1 109 ? 2.525 -2.989 5.152 1.00 98.00 109 ALA A C 1
ATOM 845 O O . ALA A 1 109 ? 1.443 -2.596 4.717 1.00 98.00 109 ALA A O 1
ATOM 846 N N . VAL A 1 110 ? 2.726 -3.230 6.454 1.00 98.00 110 VAL A N 1
ATOM 847 C CA . VAL A 1 110 ? 1.709 -2.972 7.488 1.00 98.00 110 VAL A CA 1
ATOM 848 C C . VAL A 1 110 ? 1.250 -1.518 7.431 1.00 98.00 110 VAL A C 1
ATOM 850 O O . VAL A 1 110 ? 0.054 -1.256 7.380 1.00 98.00 110 VAL A O 1
ATOM 853 N N . ILE A 1 111 ? 2.181 -0.568 7.362 1.00 98.25 111 ILE A N 1
ATOM 854 C CA . ILE A 1 111 ? 1.858 0.865 7.309 1.00 98.25 111 ILE A CA 1
ATOM 855 C C . ILE A 1 111 ? 1.084 1.221 6.033 1.00 98.25 111 ILE A C 1
ATOM 857 O O . ILE A 1 111 ? 0.126 1.993 6.097 1.00 98.25 111 ILE A O 1
ATOM 861 N N . SER A 1 112 ? 1.443 0.626 4.892 1.00 98.00 112 SER A N 1
ATOM 862 C CA . SER A 1 112 ? 0.696 0.772 3.635 1.00 98.00 112 SER A CA 1
ATOM 863 C C . SER A 1 112 ? -0.744 0.248 3.754 1.00 98.00 112 SER A C 1
ATOM 865 O O . SER A 1 112 ? -1.696 0.915 3.338 1.00 98.00 112 SER A O 1
ATOM 867 N N . ASN A 1 113 ? -0.936 -0.909 4.394 1.00 98.12 113 ASN A N 1
ATOM 868 C CA . ASN A 1 113 ? -2.268 -1.464 4.632 1.00 98.12 113 ASN A CA 1
ATOM 869 C C . ASN A 1 113 ? -3.085 -0.596 5.597 1.00 98.12 113 ASN A C 1
ATOM 871 O O . ASN A 1 113 ? -4.254 -0.331 5.324 1.00 98.12 113 ASN A O 1
ATOM 875 N N . GLU A 1 114 ? -2.485 -0.090 6.676 1.00 98.12 114 GLU A N 1
ATOM 876 C CA . GLU A 1 114 ? -3.145 0.841 7.600 1.00 98.12 114 GLU A CA 1
ATOM 877 C C . GLU A 1 114 ? -3.569 2.140 6.905 1.00 98.12 114 GLU A C 1
ATOM 879 O O . GLU A 1 114 ? -4.675 2.640 7.131 1.00 98.12 114 GLU A O 1
ATOM 884 N N . TRP A 1 115 ? -2.736 2.667 6.002 1.00 98.06 115 TRP A N 1
ATOM 885 C CA . TRP A 1 115 ? -3.109 3.801 5.160 1.00 98.06 115 TRP A CA 1
ATOM 886 C C . TRP A 1 115 ? -4.347 3.487 4.312 1.00 98.06 115 TRP A C 1
ATOM 888 O O . TRP A 1 115 ? -5.314 4.253 4.321 1.00 98.06 115 TRP A O 1
ATOM 898 N N . LEU A 1 116 ? -4.357 2.338 3.628 1.00 97.94 116 LEU A N 1
ATOM 899 C CA . LEU A 1 116 ? -5.486 1.895 2.809 1.00 97.94 116 LEU A CA 1
ATOM 900 C C . LEU A 1 116 ? -6.770 1.723 3.639 1.00 97.94 116 LEU A C 1
ATOM 902 O O . LEU A 1 116 ? -7.829 2.192 3.217 1.00 97.94 116 LEU A O 1
ATOM 906 N N . ILE A 1 117 ? -6.687 1.105 4.824 1.00 97.81 117 ILE A N 1
ATOM 907 C CA . ILE A 1 117 ? -7.813 0.950 5.760 1.00 97.81 117 ILE A CA 1
ATOM 908 C C . ILE A 1 117 ? -8.384 2.325 6.125 1.00 97.81 117 ILE A C 1
ATOM 910 O O . ILE A 1 117 ? -9.585 2.568 5.962 1.00 97.81 117 ILE A O 1
ATOM 914 N N . ARG A 1 118 ? -7.528 3.240 6.598 1.00 97.50 118 ARG A N 1
ATOM 915 C CA . ARG A 1 118 ? -7.927 4.580 7.054 1.00 97.50 118 ARG A CA 1
ATOM 916 C C . ARG A 1 118 ? -8.510 5.412 5.920 1.00 97.50 118 ARG A C 1
ATOM 918 O O . ARG A 1 118 ? -9.543 6.054 6.112 1.00 97.50 118 ARG A O 1
ATOM 925 N N . HIS A 1 119 ? -7.897 5.361 4.740 1.00 97.69 119 HIS A N 1
ATOM 926 C CA . HIS A 1 119 ? -8.388 6.058 3.561 1.00 97.69 119 HIS A CA 1
ATOM 927 C C . HIS A 1 119 ? -9.760 5.528 3.118 1.00 97.69 119 HIS A C 1
ATOM 929 O O . HIS A 1 119 ? -10.666 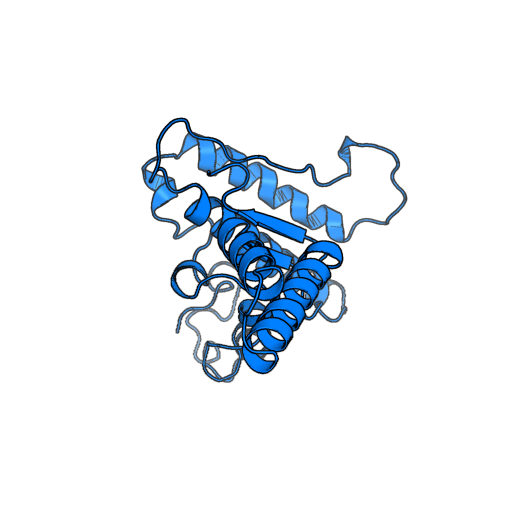6.311 2.818 1.00 97.69 119 HIS A O 1
ATOM 935 N N . TYR A 1 120 ? -9.934 4.203 3.094 1.00 97.94 120 TYR A N 1
ATOM 936 C CA . TYR A 1 120 ? -11.180 3.570 2.672 1.00 97.94 120 TYR A CA 1
ATOM 937 C C . TYR A 1 120 ? -12.329 3.907 3.627 1.00 97.94 120 TYR A C 1
ATOM 939 O O . TYR A 1 120 ? -13.339 4.469 3.203 1.00 97.94 120 TYR A O 1
ATOM 947 N N . ILE A 1 121 ? -12.153 3.637 4.925 1.00 97.25 121 ILE A N 1
ATOM 948 C CA . ILE A 1 121 ? -13.173 3.912 5.947 1.00 97.25 121 ILE A CA 1
ATOM 949 C C . ILE A 1 121 ? -13.471 5.414 6.014 1.00 97.25 121 ILE A C 1
ATOM 951 O O . ILE A 1 121 ? -14.634 5.816 5.984 1.00 97.25 121 ILE A O 1
ATOM 955 N N . GLY A 1 122 ? -12.433 6.251 6.071 1.00 96.75 122 GLY A N 1
ATOM 956 C CA . GLY A 1 122 ? -12.586 7.694 6.231 1.00 96.75 122 GLY A CA 1
ATOM 957 C C . GLY A 1 122 ? -13.263 8.376 5.041 1.00 96.75 122 GLY A C 1
ATOM 958 O O . GLY A 1 122 ? -14.026 9.323 5.252 1.00 96.75 122 GLY A O 1
ATOM 959 N N . SER A 1 123 ? -13.043 7.874 3.818 1.00 97.19 123 SER A N 1
ATOM 960 C CA . SER A 1 123 ? -13.753 8.325 2.614 1.00 97.19 123 SER A CA 1
ATOM 961 C C . SER A 1 123 ? -15.243 8.002 2.696 1.00 97.19 123 SER A C 1
ATOM 963 O O . SER A 1 123 ? -16.072 8.895 2.521 1.00 97.19 123 SER A O 1
ATOM 965 N N . LEU A 1 124 ? -15.589 6.754 3.038 1.00 96.50 124 LEU A N 1
ATOM 966 C CA . LEU A 1 124 ? -16.985 6.324 3.147 1.00 96.50 124 LEU A CA 1
ATOM 967 C C . LEU A 1 124 ? -17.747 7.091 4.232 1.00 96.50 124 LEU A C 1
ATOM 969 O O . LEU A 1 124 ? -18.850 7.563 3.981 1.00 96.50 124 LEU A O 1
ATOM 973 N N . GLN A 1 125 ? -17.137 7.292 5.403 1.00 95.81 125 GLN A N 1
ATOM 974 C CA . GLN A 1 125 ? -17.726 8.075 6.501 1.00 95.81 125 GLN A CA 1
ATOM 975 C C . GLN A 1 125 ? -18.040 9.528 6.116 1.00 95.81 125 GLN A C 1
ATOM 977 O O . GLN A 1 125 ? -18.854 10.178 6.763 1.00 95.81 125 GLN A O 1
ATOM 982 N N . ARG A 1 126 ? -17.387 10.048 5.074 1.00 95.88 126 ARG A N 1
ATOM 983 C CA . ARG A 1 126 ? -17.572 11.410 4.558 1.00 95.88 126 ARG A CA 1
ATOM 984 C C . ARG A 1 126 ? -18.416 11.445 3.284 1.00 95.88 126 ARG A C 1
ATOM 986 O O . ARG A 1 126 ? -18.411 12.464 2.601 1.00 95.88 126 ARG A O 1
ATOM 993 N N . ASN A 1 127 ? -19.106 10.350 2.948 1.00 96.25 127 ASN A N 1
ATOM 994 C CA . ASN A 1 127 ? -19.878 10.191 1.711 1.00 96.25 127 ASN A CA 1
ATOM 995 C C . ASN A 1 127 ? -19.045 10.451 0.441 1.00 96.25 127 ASN A C 1
ATOM 997 O O . ASN A 1 127 ? -19.537 11.005 -0.540 1.00 96.25 127 ASN A O 1
ATOM 1001 N N . ARG A 1 128 ? -17.762 10.069 0.460 1.00 95.19 128 ARG A N 1
ATOM 1002 C CA . ARG A 1 128 ? -16.842 10.182 -0.679 1.00 95.19 128 ARG A CA 1
ATOM 1003 C C . ARG A 1 128 ? -16.507 8.807 -1.234 1.00 95.19 128 ARG A C 1
ATOM 1005 O O . ARG A 1 128 ? -16.417 7.820 -0.502 1.00 95.19 128 ARG A O 1
ATOM 1012 N N . GLN A 1 129 ? -16.233 8.756 -2.532 1.00 94.44 129 GLN A N 1
ATOM 1013 C CA . GLN A 1 129 ? -15.655 7.568 -3.141 1.00 94.44 129 GLN A CA 1
ATOM 1014 C C . GLN A 1 129 ? -14.188 7.433 -2.717 1.00 94.44 129 GLN A C 1
ATOM 1016 O O . GLN A 1 129 ? -13.393 8.351 -2.903 1.00 94.44 129 GLN A O 1
ATOM 1021 N N . SER A 1 130 ? -13.821 6.271 -2.174 1.00 96.31 130 SER A N 1
ATOM 1022 C CA . SER A 1 130 ? -12.417 5.949 -1.911 1.00 96.31 130 SER A CA 1
ATOM 1023 C C . SER A 1 130 ? -11.638 5.849 -3.226 1.00 96.31 130 SER A C 1
ATOM 1025 O O . SER A 1 130 ? -12.112 5.220 -4.181 1.00 96.31 130 SER A O 1
ATOM 1027 N N . LEU A 1 131 ? -10.437 6.425 -3.267 1.00 96.25 131 LEU A N 1
ATOM 1028 C CA . LEU A 1 131 ? -9.561 6.407 -4.437 1.00 96.25 131 LEU A CA 1
ATOM 1029 C C . LEU A 1 131 ? -9.222 4.973 -4.861 1.00 96.25 131 LEU A C 1
ATOM 1031 O O . LEU A 1 131 ? -9.207 4.055 -4.041 1.00 96.25 131 LEU A O 1
ATOM 1035 N N . GLN A 1 132 ? -8.960 4.776 -6.155 1.00 94.12 132 GLN A N 1
ATOM 1036 C CA . GLN A 1 132 ? -8.590 3.461 -6.693 1.00 94.12 132 GLN A CA 1
ATOM 1037 C C . GLN A 1 132 ? -7.164 3.062 -6.296 1.00 94.12 132 GLN A C 1
ATOM 1039 O O . GLN A 1 132 ? -6.925 1.904 -5.969 1.00 94.12 132 GLN A O 1
ATOM 1044 N N . ILE A 1 133 ? -6.245 4.032 -6.270 1.00 94.25 133 ILE A N 1
ATOM 1045 C CA . ILE A 1 133 ? -4.850 3.868 -5.839 1.00 94.25 133 ILE A CA 1
ATOM 1046 C C . ILE A 1 133 ? -4.586 4.893 -4.727 1.00 94.25 133 ILE A C 1
ATOM 1048 O O . ILE A 1 133 ? -4.036 5.962 -4.987 1.00 94.25 133 ILE A O 1
ATOM 1052 N N . PRO A 1 134 ? -5.057 4.645 -3.491 1.00 94.94 134 PRO A N 1
ATOM 1053 C CA . PRO A 1 134 ? -4.838 5.582 -2.395 1.00 94.94 134 PRO A CA 1
ATOM 1054 C C . PRO A 1 134 ? -3.406 5.523 -1.867 1.00 94.94 134 PRO A C 1
ATOM 1056 O O . PRO A 1 134 ? -2.927 6.509 -1.317 1.00 94.94 134 PRO A O 1
ATOM 1059 N N . GLY A 1 135 ? -2.729 4.388 -2.030 1.00 96.94 135 GLY A N 1
ATOM 1060 C CA . GLY A 1 135 ? -1.319 4.234 -1.720 1.00 96.94 135 GLY A CA 1
ATOM 1061 C C . GLY A 1 135 ? -0.639 3.268 -2.684 1.00 96.94 135 GLY A C 1
ATOM 1062 O O . GLY A 1 135 ? -1.321 2.456 -3.312 1.00 96.94 135 GLY A O 1
ATOM 1063 N N . TYR A 1 136 ? 0.681 3.369 -2.810 1.00 98.38 136 TYR A N 1
ATOM 1064 C CA . TYR A 1 136 ? 1.474 2.545 -3.717 1.00 98.38 136 TYR A CA 1
ATOM 1065 C C . TYR A 1 136 ? 2.771 2.068 -3.058 1.00 98.38 136 TYR A C 1
ATOM 1067 O O . TYR A 1 136 ? 3.449 2.835 -2.381 1.00 98.38 136 TYR A O 1
ATOM 1075 N N . PHE A 1 137 ? 3.106 0.800 -3.258 1.00 98.25 137 PHE A N 1
ATOM 1076 C CA . PHE A 1 137 ? 4.313 0.148 -2.780 1.00 98.25 137 PHE A CA 1
ATOM 1077 C C . PHE A 1 137 ? 5.242 -0.075 -3.973 1.00 98.25 137 PHE A C 1
ATOM 1079 O O . PHE A 1 137 ? 4.927 -0.827 -4.901 1.00 98.25 137 PHE A O 1
ATOM 1086 N N . LEU A 1 138 ? 6.369 0.626 -3.968 1.00 97.75 138 LEU A N 1
ATOM 1087 C CA . LEU A 1 138 ? 7.400 0.517 -4.982 1.00 97.75 138 LEU A CA 1
ATOM 1088 C C . LEU A 1 138 ? 8.613 -0.174 -4.368 1.00 97.75 138 LEU A C 1
ATOM 1090 O O . LEU A 1 138 ? 9.284 0.404 -3.517 1.00 97.75 138 LEU A O 1
ATOM 1094 N N . ASP A 1 139 ? 8.889 -1.387 -4.830 1.00 96.12 139 ASP A N 1
ATOM 1095 C CA . ASP A 1 139 ? 10.195 -2.012 -4.652 1.00 96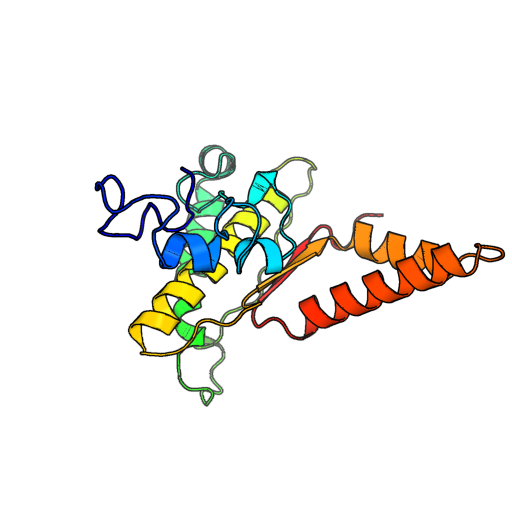.12 139 ASP A CA 1
ATOM 1096 C C . ASP A 1 139 ? 11.195 -1.284 -5.561 1.00 96.12 139 ASP A C 1
ATOM 1098 O O . ASP A 1 139 ? 11.049 -1.280 -6.791 1.00 96.12 139 ASP A O 1
ATOM 1102 N N . VAL A 1 140 ? 12.156 -0.588 -4.951 1.00 95.88 140 VAL A N 1
ATOM 1103 C CA . VAL A 1 140 ? 13.115 0.247 -5.681 1.00 95.88 140 VAL A CA 1
ATOM 1104 C C . VAL A 1 140 ? 14.129 -0.604 -6.443 1.00 95.88 140 VAL A C 1
ATOM 1106 O O . VAL A 1 140 ? 14.517 -0.211 -7.544 1.00 95.88 140 VAL A O 1
ATOM 1109 N N . ASN A 1 141 ? 14.487 -1.785 -5.932 1.00 93.44 141 ASN A N 1
ATOM 1110 C CA . ASN A 1 141 ? 15.395 -2.706 -6.610 1.00 93.44 141 ASN A CA 1
ATOM 1111 C C . ASN A 1 141 ? 14.756 -3.255 -7.888 1.00 93.44 141 ASN A C 1
ATOM 1113 O O . ASN A 1 141 ? 15.343 -3.145 -8.963 1.00 93.44 141 ASN A O 1
ATOM 1117 N N . GLU A 1 142 ? 13.519 -3.758 -7.806 1.00 94.44 142 GLU A N 1
ATOM 1118 C CA . GLU A 1 142 ? 12.788 -4.215 -8.995 1.00 94.44 142 GLU A CA 1
ATOM 1119 C C . GLU A 1 142 ? 12.594 -3.076 -10.007 1.00 94.44 142 GLU A C 1
ATOM 1121 O O . GLU A 1 142 ? 12.643 -3.277 -11.222 1.00 94.44 142 GLU A O 1
ATOM 1126 N N . TRP A 1 143 ? 12.359 -1.856 -9.519 1.00 96.19 143 TRP A N 1
ATOM 1127 C CA . TRP A 1 143 ? 12.206 -0.689 -10.381 1.00 96.19 143 TRP A CA 1
ATOM 1128 C C . TRP A 1 143 ? 13.513 -0.309 -11.091 1.00 96.19 143 TRP A C 1
ATOM 1130 O O . TRP A 1 143 ? 13.489 0.037 -12.275 1.00 96.19 143 TRP A O 1
ATOM 1140 N N . GLN A 1 144 ? 14.654 -0.424 -10.411 1.00 95.00 144 GLN A N 1
ATOM 1141 C CA . GLN A 1 144 ? 15.976 -0.245 -11.005 1.00 95.00 144 GLN A CA 1
ATOM 1142 C C . GLN A 1 144 ? 16.315 -1.362 -12.002 1.00 95.00 144 GLN A C 1
ATOM 1144 O O . GLN A 1 144 ? 16.894 -1.085 -13.053 1.00 95.00 144 GLN A O 1
ATOM 1149 N N . ASP A 1 145 ? 15.918 -2.604 -11.732 1.00 94.81 145 ASP A N 1
ATOM 1150 C CA . ASP A 1 145 ? 16.105 -3.713 -12.668 1.00 94.81 145 ASP A CA 1
ATOM 1151 C C . ASP A 1 145 ? 15.341 -3.486 -13.975 1.00 94.81 145 ASP A C 1
ATOM 1153 O O . ASP A 1 145 ? 15.921 -3.659 -15.049 1.00 94.81 145 ASP A O 1
ATOM 1157 N N . LEU A 1 146 ? 14.102 -2.981 -13.908 1.00 96.56 146 LEU A N 1
ATOM 1158 C CA . LEU A 1 146 ? 13.356 -2.563 -15.101 1.00 96.56 146 LEU A CA 1
ATOM 1159 C C . LEU A 1 146 ? 14.112 -1.479 -15.879 1.00 96.56 146 LEU A C 1
ATOM 1161 O O . LEU A 1 146 ? 14.228 -1.575 -17.100 1.00 96.56 146 LEU A O 1
ATOM 1165 N N . TYR A 1 147 ? 14.654 -0.472 -15.183 1.00 95.38 147 TYR A N 1
ATOM 1166 C CA . TYR A 1 147 ? 15.474 0.572 -15.805 1.00 95.38 147 TYR A CA 1
ATOM 1167 C C . TYR A 1 147 ? 16.681 -0.003 -16.545 1.00 95.38 147 TYR A C 1
ATOM 1169 O O . TYR A 1 147 ? 16.959 0.371 -17.686 1.00 95.38 147 TYR A O 1
ATOM 1177 N N . ASN A 1 148 ? 17.389 -0.930 -15.910 1.00 94.38 148 ASN A N 1
ATOM 1178 C CA . ASN A 1 148 ? 18.541 -1.588 -16.505 1.00 94.38 148 ASN A CA 1
ATOM 1179 C C . ASN A 1 148 ? 18.137 -2.437 -17.716 1.00 94.38 148 ASN A C 1
ATOM 1181 O O . ASN A 1 148 ? 18.835 -2.433 -18.727 1.00 94.38 148 ASN A O 1
ATOM 1185 N N . GLU A 1 149 ? 17.017 -3.154 -17.636 1.00 94.31 149 GLU A N 1
ATOM 1186 C CA . GLU A 1 149 ? 16.541 -4.049 -18.690 1.00 94.31 149 GLU A CA 1
ATOM 1187 C C . GLU A 1 149 ? 16.254 -3.306 -20.000 1.00 94.31 149 GLU A C 1
ATOM 1189 O O . GLU A 1 149 ? 16.687 -3.768 -21.055 1.00 94.31 149 GLU A O 1
ATOM 1194 N N . PHE A 1 150 ? 15.607 -2.133 -19.960 1.00 94.38 150 PHE A N 1
ATOM 1195 C CA . PHE A 1 150 ? 15.321 -1.387 -21.193 1.00 94.38 150 PHE A CA 1
ATOM 1196 C C . PHE A 1 150 ? 16.463 -0.489 -21.687 1.00 94.38 150 PHE A C 1
ATOM 1198 O O . PHE A 1 150 ? 16.419 -0.061 -22.838 1.00 94.38 150 PHE A O 1
ATOM 1205 N N . ASN A 1 151 ? 17.478 -0.210 -20.860 1.00 92.69 151 ASN A N 1
ATOM 1206 C CA . ASN A 1 151 ? 18.633 0.618 -21.244 1.00 92.69 151 ASN A CA 1
ATOM 1207 C C . ASN A 1 151 ? 19.884 -0.183 -21.640 1.00 92.69 151 ASN A C 1
ATOM 1209 O O . ASN A 1 151 ? 20.876 0.406 -22.070 1.00 92.69 151 ASN A O 1
ATOM 1213 N N . ARG A 1 152 ? 19.879 -1.513 -21.498 1.00 89.94 152 ARG A N 1
ATOM 1214 C CA . ARG A 1 152 ? 20.993 -2.363 -21.946 1.00 89.94 152 ARG A CA 1
ATOM 1215 C C . ARG A 1 152 ? 21.105 -2.374 -23.472 1.00 89.94 152 ARG A C 1
ATOM 1217 O O . ARG A 1 152 ? 20.117 -2.476 -24.196 1.00 89.94 152 ARG A O 1
ATOM 1224 N N . THR A 1 153 ? 22.340 -2.340 -23.964 1.00 87.38 153 THR A N 1
ATOM 1225 C CA . THR A 1 153 ? 22.640 -2.454 -25.395 1.00 87.38 153 THR A CA 1
ATOM 1226 C C . THR A 1 153 ? 22.234 -3.831 -25.928 1.00 87.38 153 THR A C 1
ATOM 1228 O O . THR A 1 153 ? 22.421 -4.840 -25.252 1.00 87.38 153 THR A O 1
ATOM 1231 N N . ASN A 1 154 ? 21.730 -3.881 -27.165 1.00 88.06 154 ASN A N 1
ATOM 1232 C CA . ASN A 1 154 ? 21.364 -5.108 -27.891 1.00 88.06 154 ASN A CA 1
ATOM 1233 C C . ASN A 1 154 ? 20.231 -5.947 -27.268 1.00 88.06 154 ASN A C 1
ATOM 1235 O O . ASN A 1 154 ? 20.095 -7.127 -27.591 1.00 88.06 154 ASN A O 1
ATOM 1239 N N . VAL A 1 155 ? 19.393 -5.361 -26.409 1.00 89.25 155 VAL A N 1
ATOM 1240 C CA . VAL A 1 155 ? 18.173 -6.028 -25.932 1.00 89.25 155 VAL A CA 1
ATOM 1241 C C . VAL A 1 155 ? 17.116 -6.029 -27.045 1.00 89.25 155 VAL A C 1
ATOM 1243 O O . VAL A 1 155 ? 16.911 -4.991 -27.684 1.00 89.25 155 VAL A O 1
ATOM 1246 N N . PRO A 1 156 ? 16.429 -7.162 -27.295 1.00 93.12 156 PRO A N 1
ATOM 1247 C CA . PRO A 1 156 ? 15.300 -7.208 -28.217 1.00 93.12 156 PRO A CA 1
ATOM 1248 C C . PRO A 1 156 ? 14.257 -6.126 -27.908 1.00 93.12 156 PRO A C 1
ATOM 1250 O O . PRO A 1 156 ? 13.936 -5.856 -26.750 1.00 93.12 156 PRO A O 1
ATOM 1253 N N . LYS A 1 157 ? 13.727 -5.490 -28.956 1.00 92.00 157 LYS A N 1
ATOM 1254 C CA . LYS A 1 157 ? 12.839 -4.323 -28.829 1.00 92.00 157 LYS A CA 1
ATOM 1255 C C . LYS A 1 157 ? 11.563 -4.623 -28.035 1.00 92.00 157 LYS A C 1
ATOM 1257 O O . LYS A 1 157 ? 11.082 -3.779 -27.291 1.00 92.00 157 LYS A O 1
ATOM 1262 N N . ASP A 1 158 ? 11.021 -5.825 -28.173 1.00 94.25 158 ASP A N 1
ATOM 1263 C CA . ASP A 1 158 ? 9.839 -6.277 -27.439 1.00 94.25 158 ASP A CA 1
ATOM 1264 C C . ASP A 1 158 ? 10.089 -6.362 -25.925 1.00 94.25 158 ASP A C 1
ATOM 1266 O O . ASP A 1 158 ? 9.228 -5.973 -25.130 1.00 94.25 158 ASP A O 1
ATOM 1270 N N . VAL A 1 159 ? 11.283 -6.808 -25.529 1.00 93.12 159 VAL A N 1
ATOM 1271 C CA . VAL A 1 159 ? 11.714 -6.879 -24.129 1.00 93.12 159 VAL A CA 1
ATOM 1272 C C . VAL A 1 159 ? 11.911 -5.470 -23.569 1.00 93.12 159 VAL A C 1
ATOM 1274 O O . VAL A 1 159 ? 11.319 -5.130 -22.541 1.00 93.12 159 VAL A O 1
ATOM 1277 N N . SER A 1 160 ? 12.656 -4.614 -24.276 1.00 93.94 160 SER A N 1
ATOM 1278 C CA . SER A 1 160 ? 12.934 -3.250 -23.810 1.00 93.94 160 SER A CA 1
ATOM 1279 C C . SER A 1 160 ? 11.668 -2.391 -23.719 1.00 93.94 160 SER A C 1
ATOM 1281 O O . SER A 1 160 ? 11.450 -1.719 -22.712 1.00 93.94 160 SER A O 1
ATOM 1283 N N . GLU A 1 161 ? 10.760 -2.464 -24.695 1.00 95.62 161 GLU A N 1
ATOM 1284 C CA . GLU A 1 161 ? 9.484 -1.738 -24.649 1.00 95.62 161 GLU A CA 1
ATOM 1285 C C . GLU A 1 161 ? 8.560 -2.229 -23.530 1.00 95.62 161 GLU A C 1
ATOM 1287 O O . GLU A 1 161 ? 7.765 -1.453 -22.986 1.00 95.62 161 GLU A O 1
ATOM 1292 N N . LYS A 1 162 ? 8.605 -3.521 -23.192 1.00 96.50 162 LYS A N 1
ATOM 1293 C CA . LYS A 1 162 ? 7.826 -4.073 -22.079 1.00 96.50 162 LYS A CA 1
ATOM 1294 C C . LYS A 1 162 ? 8.365 -3.572 -20.738 1.00 96.50 162 LYS A C 1
ATOM 1296 O O . LYS A 1 162 ? 7.574 -3.087 -19.926 1.00 96.50 162 LYS A O 1
ATOM 1301 N N . ALA A 1 163 ? 9.680 -3.629 -20.535 1.00 96.62 163 ALA A N 1
ATOM 1302 C CA . ALA A 1 163 ? 10.330 -3.140 -19.322 1.00 96.62 163 ALA A CA 1
ATOM 1303 C C . ALA A 1 163 ? 10.152 -1.621 -19.148 1.00 96.62 163 ALA A C 1
ATOM 1305 O O . ALA A 1 163 ? 9.756 -1.170 -18.073 1.00 96.62 163 ALA A O 1
ATOM 1306 N N . ALA A 1 164 ? 10.315 -0.834 -20.218 1.00 97.38 164 ALA A N 1
ATOM 1307 C CA . ALA A 1 164 ? 10.097 0.614 -20.192 1.00 97.38 164 ALA A CA 1
ATOM 1308 C C . ALA A 1 164 ? 8.655 0.978 -19.804 1.00 97.38 164 ALA A C 1
ATOM 1310 O O . ALA A 1 164 ? 8.431 1.842 -18.952 1.00 97.38 164 ALA A O 1
ATOM 1311 N N . ARG A 1 165 ? 7.655 0.296 -20.383 1.00 98.06 165 ARG A N 1
ATOM 1312 C CA . ARG A 1 165 ? 6.241 0.529 -20.042 1.00 98.06 165 ARG A CA 1
ATOM 1313 C C . ARG A 1 165 ? 5.958 0.267 -18.567 1.00 98.06 165 ARG A C 1
ATOM 1315 O O . ARG A 1 165 ? 5.287 1.077 -17.928 1.00 98.06 165 ARG A O 1
ATOM 1322 N N . GLU A 1 166 ? 6.465 -0.837 -18.026 1.00 97.56 166 GLU A N 1
ATOM 1323 C CA . GLU A 1 166 ? 6.263 -1.164 -16.615 1.00 97.56 166 GLU A CA 1
ATOM 1324 C C . GLU A 1 166 ? 7.026 -0.196 -15.696 1.00 97.56 166 GLU A C 1
ATOM 1326 O O . GLU A 1 166 ? 6.452 0.289 -14.722 1.00 97.56 166 GLU A O 1
ATOM 1331 N N . TYR A 1 167 ? 8.258 0.186 -16.048 1.00 97.94 167 TYR A N 1
ATOM 1332 C CA . TYR A 1 167 ? 9.049 1.183 -15.319 1.00 97.94 167 TYR A CA 1
ATOM 1333 C C . TYR A 1 167 ? 8.304 2.514 -15.158 1.00 97.94 167 TYR A C 1
ATOM 1335 O O . TYR A 1 167 ? 8.126 3.003 -14.036 1.00 97.94 167 TYR A O 1
ATOM 1343 N N . TYR A 1 168 ? 7.824 3.091 -16.267 1.00 98.00 168 TYR A N 1
ATOM 1344 C CA . TYR A 1 168 ? 7.122 4.375 -16.238 1.00 98.00 168 TYR A CA 1
ATOM 1345 C C . TYR A 1 168 ? 5.767 4.277 -15.541 1.00 98.00 168 TYR A C 1
ATOM 1347 O O . TYR A 1 168 ? 5.377 5.200 -14.826 1.00 98.00 168 TYR A O 1
ATOM 1355 N N . LYS A 1 169 ? 5.060 3.153 -15.690 1.00 97.31 169 LYS A N 1
ATOM 1356 C CA . LYS A 1 169 ? 3.803 2.905 -14.980 1.00 97.31 169 LYS A CA 1
ATOM 1357 C C . LYS A 1 169 ? 4.015 2.864 -13.466 1.00 97.31 169 LYS A C 1
ATOM 1359 O O . LYS A 1 169 ? 3.298 3.555 -12.744 1.00 97.31 169 LYS A O 1
ATOM 1364 N N . ARG A 1 170 ? 5.003 2.101 -12.981 1.00 97.44 170 ARG A N 1
ATOM 1365 C CA . ARG A 1 170 ? 5.319 2.001 -11.547 1.00 97.44 170 ARG A CA 1
ATOM 1366 C C . ARG A 1 170 ? 5.755 3.349 -10.970 1.00 97.44 170 ARG A C 1
ATOM 1368 O O . ARG A 1 170 ? 5.224 3.760 -9.941 1.00 97.44 170 ARG A O 1
ATOM 1375 N N . GLY A 1 171 ? 6.635 4.068 -11.671 1.00 97.19 171 GLY A N 1
ATOM 1376 C CA . GLY A 1 171 ? 7.079 5.404 -11.265 1.00 97.19 171 GLY A CA 1
ATOM 1377 C C . GLY A 1 171 ? 5.942 6.432 -11.238 1.00 97.19 171 GLY A C 1
ATOM 1378 O O . GLY A 1 171 ? 5.833 7.210 -10.294 1.00 97.19 171 GLY A O 1
ATOM 1379 N N . SER A 1 172 ? 5.048 6.403 -12.232 1.00 97.25 172 SER A N 1
ATOM 1380 C CA . SER A 1 172 ? 3.862 7.267 -12.273 1.00 97.25 172 SER A CA 1
ATOM 1381 C C . SER A 1 172 ? 2.919 6.982 -11.100 1.00 97.25 172 SER A C 1
ATOM 1383 O O . SER A 1 172 ? 2.539 7.900 -10.374 1.00 97.25 172 SER A O 1
ATOM 1385 N N . ASN A 1 173 ? 2.606 5.709 -10.843 1.00 97.00 173 ASN A N 1
ATOM 1386 C CA . ASN A 1 173 ? 1.740 5.332 -9.727 1.00 97.00 173 ASN A CA 1
ATOM 1387 C C . ASN A 1 173 ? 2.329 5.748 -8.374 1.00 97.00 173 ASN A C 1
ATOM 1389 O O . ASN A 1 173 ? 1.612 6.322 -7.560 1.00 97.00 173 ASN A O 1
ATOM 1393 N N . ALA A 1 174 ? 3.627 5.522 -8.148 1.00 96.75 174 ALA A N 1
ATOM 1394 C CA . ALA A 1 174 ? 4.300 5.955 -6.926 1.00 96.75 174 ALA A CA 1
ATOM 1395 C C . ALA A 1 174 ? 4.302 7.486 -6.771 1.00 96.75 174 ALA A C 1
ATOM 1397 O O . ALA A 1 174 ? 4.111 7.992 -5.670 1.00 96.75 174 ALA A O 1
ATOM 1398 N N . ARG A 1 175 ? 4.473 8.231 -7.871 1.00 96.06 175 ARG A N 1
ATOM 1399 C CA . ARG A 1 175 ? 4.487 9.701 -7.871 1.00 96.06 175 ARG A CA 1
ATOM 1400 C C . ARG A 1 175 ? 3.125 10.320 -7.559 1.00 96.06 175 ARG A C 1
ATOM 1402 O O . ARG A 1 175 ? 3.077 11.363 -6.914 1.00 96.06 175 ARG A O 1
ATOM 1409 N N . PHE A 1 176 ? 2.045 9.738 -8.076 1.00 95.81 176 PHE A N 1
ATOM 1410 C CA . PHE A 1 176 ? 0.702 10.320 -7.981 1.00 95.81 176 PHE A CA 1
ATOM 1411 C C . PHE A 1 176 ? -0.170 9.703 -6.886 1.00 95.81 176 PHE A C 1
ATOM 1413 O O . PHE A 1 176 ? -1.216 10.268 -6.560 1.00 95.81 176 PHE A O 1
ATOM 1420 N N . ALA A 1 177 ? 0.231 8.572 -6.303 1.00 96.12 177 ALA A N 1
ATOM 1421 C CA . ALA A 1 177 ? -0.452 8.029 -5.141 1.00 96.12 177 ALA A CA 1
ATOM 1422 C C . ALA A 1 177 ? -0.352 9.009 -3.954 1.00 96.12 177 ALA A C 1
ATOM 1424 O O . ALA A 1 177 ? 0.735 9.511 -3.665 1.00 96.12 177 ALA A O 1
ATOM 1425 N N . PRO A 1 178 ? -1.450 9.250 -3.213 1.00 95.44 178 PRO A N 1
ATOM 1426 C CA . PRO A 1 178 ? -1.425 10.079 -2.004 1.00 95.44 178 PRO A CA 1
ATOM 1427 C C . PRO A 1 178 ? -0.442 9.613 -0.921 1.00 95.44 178 PRO A C 1
ATOM 1429 O O . PRO A 1 178 ? -0.023 10.410 -0.086 1.00 95.44 178 PRO A O 1
ATOM 1432 N N . PHE A 1 179 ? -0.093 8.326 -0.919 1.00 97.31 179 PHE A N 1
ATOM 1433 C CA . PHE A 1 179 ? 0.894 7.733 -0.026 1.00 97.31 179 PHE A CA 1
ATOM 1434 C C . PHE A 1 179 ? 1.762 6.749 -0.804 1.00 97.31 179 PHE A C 1
ATOM 1436 O O . PHE A 1 179 ? 1.243 5.872 -1.492 1.00 97.31 179 PHE A O 1
ATOM 1443 N N . ALA A 1 180 ? 3.077 6.861 -0.682 1.00 97.75 180 ALA A N 1
ATOM 1444 C CA . ALA A 1 180 ? 4.004 5.954 -1.338 1.00 97.75 180 ALA A CA 1
ATOM 1445 C C . ALA A 1 180 ? 4.951 5.338 -0.312 1.00 97.75 180 ALA A C 1
ATOM 1447 O O . ALA A 1 180 ? 5.505 6.038 0.535 1.00 97.75 180 ALA A O 1
ATOM 1448 N N . VAL A 1 181 ? 5.142 4.027 -0.417 1.00 98.00 181 VAL A N 1
ATOM 1449 C CA . VAL A 1 181 ? 6.233 3.309 0.237 1.00 98.00 181 VAL A CA 1
ATOM 1450 C C . VAL A 1 181 ? 7.272 3.021 -0.829 1.00 98.00 181 VAL A C 1
ATOM 1452 O O . VAL A 1 181 ? 6.959 2.395 -1.839 1.00 98.00 181 VAL A O 1
ATOM 1455 N N . LEU A 1 182 ? 8.487 3.501 -0.597 1.00 97.44 182 LEU A N 1
ATOM 1456 C CA . LEU A 1 182 ? 9.659 3.174 -1.393 1.00 97.44 182 LEU A CA 1
ATOM 1457 C C . LEU A 1 182 ? 10.485 2.193 -0.565 1.00 97.44 182 LEU A C 1
ATOM 1459 O O . LEU A 1 182 ? 11.141 2.602 0.395 1.00 97.44 182 LEU A O 1
ATOM 1463 N N . ASP A 1 183 ? 10.349 0.909 -0.865 1.00 95.88 183 ASP A N 1
ATOM 1464 C CA . ASP A 1 183 ? 11.026 -0.151 -0.124 1.00 95.88 183 ASP A CA 1
ATOM 1465 C C . ASP A 1 183 ? 12.429 -0.377 -0.676 1.00 95.88 183 ASP A C 1
ATOM 1467 O O . ASP A 1 183 ? 12.671 -0.160 -1.866 1.00 95.88 183 ASP A O 1
ATOM 1471 N N . ASP A 1 184 ? 13.337 -0.804 0.201 1.00 89.81 184 ASP A N 1
ATOM 1472 C CA . ASP A 1 184 ? 14.704 -1.154 -0.179 1.00 89.81 184 ASP A CA 1
ATOM 1473 C C . ASP A 1 184 ? 15.440 -0.025 -0.935 1.00 89.81 184 ASP A C 1
ATOM 1475 O O . ASP A 1 184 ? 16.114 -0.218 -1.943 1.00 89.81 184 ASP A O 1
ATOM 1479 N N . ILE A 1 185 ? 15.343 1.206 -0.421 1.00 85.56 185 ILE A N 1
ATOM 1480 C CA . ILE A 1 185 ? 16.167 2.319 -0.911 1.00 85.56 185 ILE A CA 1
ATOM 1481 C C . ILE A 1 185 ? 17.617 2.134 -0.449 1.00 85.56 185 ILE A C 1
ATOM 1483 O O . ILE A 1 185 ? 17.879 1.963 0.741 1.00 85.56 185 ILE A O 1
ATOM 1487 N N . GLY A 1 186 ? 18.565 2.280 -1.379 1.00 68.50 186 GLY A N 1
ATOM 1488 C CA . GLY A 1 186 ? 19.995 2.330 -1.059 1.00 68.50 186 GLY A CA 1
ATOM 1489 C C . GLY A 1 186 ? 20.620 0.964 -0.783 1.00 68.50 186 GLY A C 1
ATOM 1490 O O . GLY A 1 186 ? 21.666 0.890 -0.143 1.00 68.50 186 GLY A O 1
ATOM 1491 N N . VAL A 1 187 ? 19.983 -0.111 -1.248 1.00 61.72 187 VAL A N 1
ATOM 1492 C CA . VAL A 1 187 ? 20.602 -1.434 -1.331 1.00 61.72 187 VAL A CA 1
ATOM 1493 C C . VAL A 1 187 ? 21.234 -1.599 -2.712 1.00 61.72 187 VAL A C 1
ATOM 1495 O O . VAL A 1 187 ? 20.558 -1.456 -3.723 1.00 61.72 187 VAL A O 1
ATOM 1498 N N . ARG A 1 188 ? 22.519 -1.968 -2.696 1.00 47.94 188 ARG A N 1
ATOM 1499 C CA . ARG A 1 188 ? 23.473 -2.131 -3.812 1.00 47.94 188 ARG A CA 1
ATOM 1500 C C . ARG A 1 188 ? 24.191 -0.861 -4.255 1.00 47.94 188 ARG A C 1
ATOM 1502 O O . ARG A 1 188 ? 23.614 -0.043 -4.999 1.00 47.94 188 ARG A O 1
#

Foldseek 3Di:
DFDLCLVPDPCRPPPCPDLPNPNNCQCQNSVRPDHLLVLQVQDPVQSRAALVPQPLCVVCVVVSVVLVVLLVLLLLVPPDPPDPDPVSDRDDDDDDDPDPPSCSSSSLSNSQSSNQNSQCVSQVVVVHDRDRHQEHEDAVVLLVVLVCQLPDPPRPPVRNVVSVVVNVVNVVSQVPHNYYHHPPPPDD

Radius of gyration: 18.09 Å; chains: 1; bounding box: 47×41×50 Å

Secondary structure (DSSP, 8-state):
---TTTTT-TTTTSTT-STT-HHHHHHH-TTSS-HHHHHTT--GGGTT--TTT-THHHH-HHHHHHHHHHHHGGGGGGS-TT---GGGSPPP-----SSTTSSHHHHHHHHHHHHHHHHHHHHHHTT-PPPSSSEEEEEHHHHHHHHHHHHSTT--HHHHHHHHHHHHHHHHHHHHSSEEEEESTT--

pLDDT: mean 92.87, std 8.18, range [47.94, 98.38]